Protein AF-A0A3A1P333-F1 (afdb_monomer_lite)

pLDDT: mean 79.55, std 19.67, range [35.5, 98.19]

Structure (mmCIF, N/CA/C/O backbone):
data_AF-A0A3A1P333-F1
#
_entry.id   AF-A0A3A1P333-F1
#
loop_
_atom_site.group_PDB
_atom_site.id
_atom_site.type_symbol
_atom_site.label_atom_id
_atom_site.label_alt_id
_atom_site.label_comp_id
_atom_site.label_asym_id
_atom_site.label_entity_id
_atom_site.label_seq_id
_atom_site.pdbx_PDB_ins_code
_atom_site.Cartn_x
_atom_site.Cartn_y
_atom_site.Cartn_z
_atom_site.occupancy
_atom_site.B_iso_or_equiv
_atom_site.auth_seq_id
_atom_site.auth_comp_id
_atom_site.auth_asym_id
_atom_site.auth_atom_id
_atom_site.pdbx_PDB_model_num
ATOM 1 N N . MET A 1 1 ? -58.855 -37.473 59.594 1.00 52.69 1 MET A N 1
ATOM 2 C CA . MET A 1 1 ? -58.385 -36.065 59.654 1.00 52.69 1 MET A CA 1
ATOM 3 C C . MET A 1 1 ? -58.982 -35.243 60.809 1.00 52.69 1 MET A C 1
ATOM 5 O O . MET A 1 1 ? -58.560 -34.114 61.001 1.00 52.69 1 MET A O 1
ATOM 9 N N . THR A 1 2 ? -59.883 -35.777 61.640 1.00 59.16 2 THR A N 1
ATOM 10 C CA . THR A 1 2 ? -60.528 -35.043 62.752 1.00 59.16 2 THR A CA 1
ATOM 11 C C . THR A 1 2 ? -59.709 -34.963 64.054 1.00 59.16 2 THR A C 1
ATOM 13 O O . THR A 1 2 ? -59.998 -34.115 64.891 1.00 59.16 2 THR A O 1
ATOM 16 N N . GLY A 1 3 ? -58.666 -35.788 64.223 1.00 54.22 3 GLY A N 1
ATOM 17 C CA . GLY A 1 3 ? -57.875 -35.852 65.468 1.00 54.22 3 GLY A CA 1
ATOM 18 C C . GLY A 1 3 ? -56.780 -34.785 65.640 1.00 54.22 3 GLY A C 1
ATOM 19 O O . GLY A 1 3 ? -56.417 -34.460 66.765 1.00 54.22 3 GLY A O 1
ATOM 20 N N . ILE A 1 4 ? -56.256 -34.200 64.554 1.00 64.44 4 ILE A N 1
ATOM 21 C CA . ILE A 1 4 ? -55.177 -33.189 64.640 1.00 64.44 4 ILE A CA 1
ATOM 22 C C . ILE A 1 4 ? -55.735 -31.830 65.089 1.00 64.44 4 ILE A C 1
ATOM 24 O O . ILE A 1 4 ? -55.102 -31.119 65.869 1.00 64.44 4 ILE A O 1
ATOM 28 N N . PHE A 1 5 ? -56.955 -31.494 64.661 1.00 64.19 5 PHE A N 1
ATOM 29 C CA . PHE A 1 5 ? -57.606 -30.230 65.011 1.00 64.19 5 PHE A CA 1
ATOM 30 C C . PHE A 1 5 ? -57.966 -30.163 66.505 1.00 64.19 5 PHE A C 1
ATOM 32 O O . PHE A 1 5 ? -57.750 -29.140 67.146 1.00 64.19 5 PHE A O 1
ATOM 39 N N . THR A 1 6 ? -58.431 -31.272 67.091 1.00 63.50 6 THR A N 1
ATOM 40 C CA . THR A 1 6 ? -58.764 -31.372 68.526 1.00 63.50 6 THR A CA 1
ATOM 41 C C . THR A 1 6 ? -57.532 -31.304 69.426 1.00 63.50 6 THR A C 1
ATOM 43 O O . THR A 1 6 ? -57.588 -30.741 70.516 1.00 63.50 6 THR A O 1
ATOM 46 N N . TRP A 1 7 ? -56.391 -31.824 68.972 1.00 63.06 7 TRP A N 1
ATOM 47 C CA . TRP A 1 7 ? -55.140 -31.721 69.723 1.00 63.06 7 TRP A CA 1
ATOM 48 C C . TRP A 1 7 ? -54.577 -30.290 69.726 1.00 63.06 7 TRP A C 1
ATOM 50 O O . TRP A 1 7 ? -54.087 -29.818 70.755 1.00 63.06 7 TRP A O 1
ATOM 60 N N . LEU A 1 8 ? -54.704 -29.564 68.609 1.00 63.59 8 LEU A N 1
ATOM 61 C CA . LEU A 1 8 ? -54.310 -28.155 68.530 1.00 63.59 8 LEU A CA 1
ATOM 62 C C . LEU A 1 8 ? -55.193 -27.246 69.398 1.00 63.59 8 LEU A C 1
ATOM 64 O O . LEU A 1 8 ? -54.663 -26.367 70.079 1.00 63.59 8 LEU A O 1
ATOM 68 N N . THR A 1 9 ? -56.512 -27.465 69.440 1.00 68.88 9 THR A N 1
ATOM 69 C CA . THR A 1 9 ? -57.413 -26.656 70.282 1.00 68.88 9 THR A CA 1
ATOM 70 C C . THR A 1 9 ? -57.217 -26.914 71.780 1.00 68.88 9 THR A C 1
ATOM 72 O O . THR A 1 9 ? -57.270 -25.974 72.581 1.00 68.88 9 THR A O 1
ATOM 75 N N . LEU A 1 10 ? -56.903 -28.155 72.172 1.00 68.25 10 LEU A N 1
ATOM 76 C CA . LEU A 1 10 ? -56.595 -28.496 73.565 1.00 68.25 10 LEU A CA 1
ATOM 77 C C . LEU A 1 10 ? -55.271 -27.868 74.037 1.00 68.25 10 LEU A C 1
ATOM 79 O O . LEU A 1 10 ? -55.154 -27.423 75.177 1.00 68.25 10 LEU A O 1
ATOM 83 N N . LYS A 1 11 ? -54.267 -27.768 73.157 1.00 71.44 11 LYS A N 1
ATOM 84 C CA . LYS A 1 11 ? -53.020 -27.062 73.491 1.00 71.44 11 LYS A CA 1
ATOM 85 C C . LYS A 1 11 ? -53.182 -25.544 73.499 1.00 71.44 11 LYS A C 1
ATOM 87 O O . LYS A 1 11 ? -52.619 -24.891 74.375 1.00 71.44 11 LYS A O 1
ATOM 92 N N . ALA A 1 12 ? -53.985 -24.987 72.594 1.00 70.06 12 ALA A N 1
ATOM 93 C CA . ALA A 1 12 ? -54.261 -23.551 72.559 1.00 70.06 12 ALA A CA 1
ATOM 94 C C . ALA A 1 12 ? -54.929 -23.055 73.854 1.00 70.06 12 ALA A C 1
ATOM 96 O O . ALA A 1 12 ? -54.558 -22.005 74.376 1.00 70.06 12 ALA A O 1
ATOM 97 N N . THR A 1 13 ? -55.852 -23.837 74.424 1.00 76.31 13 THR A N 1
ATOM 98 C CA . THR A 1 13 ? -56.519 -23.502 75.697 1.00 76.31 13 THR A CA 1
ATOM 99 C C . THR A 1 13 ? -55.569 -23.548 76.897 1.00 76.31 13 THR A C 1
ATOM 101 O O . THR A 1 13 ? -55.637 -22.672 77.761 1.00 76.31 13 THR A O 1
ATOM 104 N N . GLY A 1 14 ? -54.631 -24.500 76.930 1.00 79.19 14 GLY A N 1
ATOM 105 C CA . GLY A 1 14 ? -53.582 -24.549 77.955 1.00 79.19 14 GLY A CA 1
ATOM 106 C C . GLY A 1 14 ? -52.643 -23.337 77.912 1.00 79.19 14 GLY A C 1
ATOM 107 O O . GLY A 1 14 ? -52.377 -22.724 78.945 1.00 79.19 14 GLY A O 1
ATOM 108 N N . VAL A 1 15 ? -52.197 -22.942 76.715 1.00 79.38 15 VAL A N 1
ATOM 109 C CA . VAL A 1 15 ? -51.318 -21.772 76.524 1.00 79.38 15 VAL A CA 1
ATOM 110 C C . VAL A 1 15 ? -52.024 -20.473 76.920 1.00 79.38 15 VAL A C 1
ATOM 112 O O . VAL A 1 15 ? -51.425 -19.639 77.597 1.00 79.38 15 VAL A O 1
ATOM 115 N N . LEU A 1 16 ? -53.309 -20.319 76.573 1.00 81.88 16 LEU A N 1
ATOM 116 C CA . LEU A 1 16 ? -54.085 -19.127 76.931 1.00 81.88 16 LEU A CA 1
ATOM 117 C C . LEU A 1 16 ? -54.211 -18.955 78.452 1.00 81.88 16 LEU A C 1
ATOM 119 O O . LEU A 1 16 ? -54.108 -17.840 78.964 1.00 81.88 16 LEU A O 1
ATOM 123 N N . LYS A 1 17 ? -54.416 -20.062 79.179 1.00 83.62 17 LYS A N 1
ATOM 124 C CA . LYS A 1 17 ? -54.537 -20.041 80.640 1.00 83.62 17 LYS A CA 1
ATOM 125 C C . LYS A 1 17 ? -53.219 -19.652 81.308 1.00 83.62 17 LYS A C 1
ATOM 127 O O . LYS A 1 17 ? -53.212 -18.747 82.135 1.00 83.62 17 LYS A O 1
ATOM 132 N N . VAL A 1 18 ? -52.106 -20.259 80.889 1.00 85.25 18 VAL A N 1
ATOM 133 C CA . VAL A 1 18 ? -50.767 -19.912 81.398 1.00 85.25 18 VAL A CA 1
ATOM 134 C C . VAL A 1 18 ? -50.427 -18.445 81.109 1.00 85.25 18 VAL A C 1
ATOM 136 O O . VAL A 1 18 ? -49.923 -17.752 81.989 1.00 85.25 18 VAL A O 1
ATOM 139 N N . ALA A 1 19 ? -50.758 -17.937 79.917 1.00 84.81 19 ALA A N 1
ATOM 140 C CA . ALA A 1 19 ? -50.567 -16.527 79.577 1.00 84.81 19 ALA A CA 1
ATOM 141 C C . ALA A 1 19 ? -51.424 -15.592 80.451 1.00 84.81 19 ALA A C 1
ATOM 143 O O . ALA A 1 19 ? -50.942 -14.550 80.894 1.00 84.81 19 ALA A O 1
ATOM 144 N N . SER A 1 20 ? -52.674 -15.971 80.741 1.00 88.50 20 SER A N 1
ATOM 145 C CA . SER A 1 20 ? -53.560 -15.213 81.634 1.00 88.50 20 SER A CA 1
ATOM 146 C C . SER A 1 20 ? -53.022 -15.155 83.064 1.00 88.50 20 SER A C 1
ATOM 148 O O . SER A 1 20 ? -52.999 -14.081 83.671 1.00 88.50 20 SER A O 1
ATOM 150 N N . ASP A 1 21 ? -52.554 -16.286 83.592 1.00 89.69 21 ASP A N 1
ATOM 151 C CA . ASP A 1 21 ? -51.992 -16.356 84.941 1.00 89.69 21 ASP A CA 1
ATOM 152 C C . ASP A 1 21 ? -50.679 -15.557 85.039 1.00 89.69 21 ASP A C 1
ATOM 154 O O . ASP A 1 21 ? -50.477 -14.817 86.005 1.00 89.69 21 ASP A O 1
ATOM 158 N N . ALA A 1 22 ? -49.837 -15.595 84.000 1.00 85.38 22 ALA A N 1
ATOM 159 C CA . ALA A 1 22 ? -48.642 -14.757 83.900 1.00 85.38 22 ALA A CA 1
ATOM 160 C C . ALA A 1 22 ? -48.980 -13.256 83.838 1.00 85.38 22 ALA A C 1
ATOM 162 O O . ALA A 1 22 ? -48.368 -12.459 84.548 1.00 85.38 22 ALA A O 1
ATOM 163 N N . LEU A 1 23 ? -49.993 -12.859 83.057 1.00 88.44 23 LEU A N 1
ATOM 164 C CA . LEU A 1 23 ? -50.437 -11.464 82.968 1.00 88.44 23 LEU A CA 1
ATOM 165 C C . LEU A 1 23 ? -50.930 -10.945 84.326 1.00 88.44 23 LEU A C 1
ATOM 167 O O . LEU A 1 23 ? -50.579 -9.838 84.730 1.00 88.44 23 LEU A O 1
ATOM 171 N N . LYS A 1 24 ? -51.703 -11.755 85.063 1.00 89.19 24 LYS A N 1
ATOM 172 C CA . LYS A 1 24 ? -52.159 -11.410 86.419 1.00 89.19 24 LYS A CA 1
ATOM 173 C C . LYS A 1 24 ? -50.992 -11.244 87.388 1.00 89.19 24 LYS A C 1
ATOM 175 O O . LYS A 1 24 ? -51.004 -10.309 88.189 1.00 89.19 24 LYS A O 1
ATOM 180 N N . ALA A 1 25 ? -49.992 -12.122 87.318 1.00 89.81 25 ALA A N 1
ATOM 181 C CA . ALA A 1 25 ? -48.790 -12.018 88.141 1.00 89.81 25 ALA A CA 1
ATOM 182 C C . ALA A 1 25 ? -48.008 -10.728 87.839 1.00 89.81 25 ALA A C 1
ATOM 184 O O . ALA A 1 25 ? -47.637 -10.013 88.770 1.00 89.81 25 ALA A O 1
ATOM 185 N N . ILE A 1 26 ? -47.841 -10.387 86.556 1.00 84.75 26 ILE A N 1
ATOM 186 C CA . ILE A 1 26 ? -47.196 -9.141 86.115 1.00 84.75 26 ILE A CA 1
ATOM 187 C C . ILE A 1 26 ? -47.981 -7.921 86.608 1.00 84.75 26 ILE A C 1
ATOM 189 O O . ILE A 1 26 ? -47.381 -7.002 87.157 1.00 84.75 26 ILE A O 1
ATOM 193 N N . LEU A 1 27 ? -49.313 -7.923 86.491 1.00 86.12 27 LEU A N 1
ATOM 194 C CA . LEU A 1 27 ? -50.155 -6.810 86.939 1.00 86.12 27 LEU A CA 1
ATOM 195 C C . LEU A 1 27 ? -50.058 -6.600 88.456 1.00 86.12 27 LEU A C 1
ATOM 197 O O . LEU A 1 27 ? -49.910 -5.474 88.926 1.00 86.12 27 LEU A O 1
ATOM 201 N N . LYS A 1 28 ? -50.090 -7.696 89.226 1.00 91.12 28 LYS A N 1
ATOM 202 C CA . LYS A 1 28 ? -49.931 -7.660 90.685 1.00 91.12 28 LYS A CA 1
ATOM 203 C 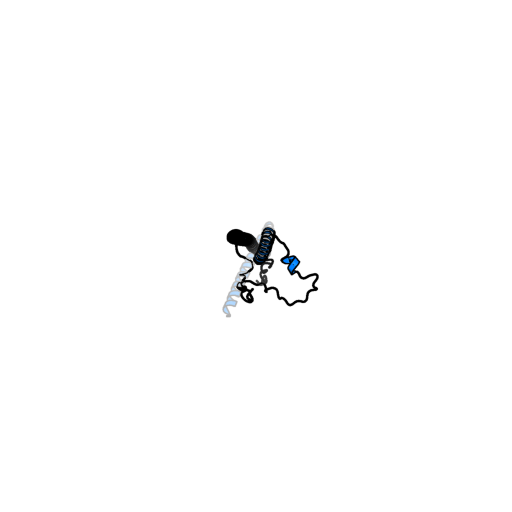C . LYS A 1 28 ? -48.556 -7.119 91.082 1.00 91.12 28 LYS A C 1
ATOM 205 O O . LYS A 1 28 ? -48.468 -6.312 92.002 1.00 91.12 28 LYS A O 1
ATOM 210 N N . TRP A 1 29 ? -47.501 -7.530 90.380 1.00 90.06 29 TRP A N 1
ATOM 211 C CA . TRP A 1 29 ? -46.144 -7.019 90.579 1.00 90.06 29 TRP A CA 1
ATOM 212 C C . TRP A 1 29 ? -46.015 -5.530 90.213 1.00 90.06 29 TRP A C 1
ATOM 214 O O . TRP A 1 29 ? -45.351 -4.775 90.921 1.00 90.06 29 TRP A O 1
ATOM 224 N N . MET A 1 30 ? -46.707 -5.083 89.163 1.00 85.94 30 MET A N 1
ATOM 225 C CA . MET A 1 30 ? -46.747 -3.677 88.747 1.00 85.94 30 MET A CA 1
ATOM 226 C C . MET A 1 30 ? -47.426 -2.770 89.780 1.00 85.94 30 MET A C 1
ATOM 228 O O . MET A 1 30 ? -46.977 -1.653 90.001 1.00 85.94 30 MET A O 1
ATOM 232 N N . VAL A 1 31 ? -48.502 -3.241 90.417 1.00 88.12 31 VAL A N 1
ATOM 233 C CA . VAL A 1 31 ? -49.212 -2.482 91.463 1.00 88.12 31 VAL A CA 1
ATOM 234 C C . VAL A 1 31 ? -48.441 -2.494 92.789 1.00 88.12 31 VAL A C 1
ATOM 236 O O . VAL A 1 31 ? -48.595 -1.579 93.592 1.00 88.12 31 VAL A O 1
ATOM 239 N N . ALA A 1 32 ? -47.590 -3.501 93.015 1.00 91.69 32 ALA A N 1
ATOM 240 C CA . ALA A 1 32 ? -46.780 -3.604 94.227 1.00 91.69 32 ALA A CA 1
ATOM 241 C C . ALA A 1 32 ? -45.700 -2.507 94.341 1.00 91.69 32 ALA A C 1
ATOM 243 O O . ALA A 1 32 ? -45.372 -2.114 95.457 1.00 91.69 32 ALA A O 1
ATOM 244 N N . ASP A 1 33 ? -45.171 -1.998 93.221 1.00 91.69 33 ASP A N 1
ATOM 245 C CA . ASP A 1 33 ? -44.259 -0.845 93.189 1.00 91.69 33 ASP A CA 1
ATOM 246 C C . ASP A 1 33 ? -44.465 -0.045 91.896 1.00 91.69 33 ASP A C 1
ATOM 248 O O . ASP A 1 33 ? -44.322 -0.566 90.789 1.00 91.69 33 ASP A O 1
ATOM 252 N N . TRP A 1 34 ? -44.760 1.250 92.025 1.00 85.88 34 TRP A N 1
ATOM 253 C CA . TRP A 1 34 ? -45.007 2.140 90.889 1.00 85.88 34 TRP A CA 1
ATOM 254 C C . TRP A 1 34 ? -43.807 2.242 89.931 1.00 85.88 34 TRP A C 1
ATOM 256 O O . TRP A 1 34 ? -43.991 2.510 88.742 1.00 85.88 34 TRP A O 1
ATOM 266 N N . ARG A 1 35 ? -42.584 1.972 90.411 1.00 90.31 35 ARG A N 1
ATOM 267 C CA . ARG A 1 35 ? -41.356 1.944 89.595 1.00 90.31 35 ARG A CA 1
ATOM 268 C C . ARG A 1 35 ? -41.317 0.784 88.596 1.00 90.31 35 ARG A C 1
ATOM 270 O O . ARG A 1 35 ? -40.595 0.861 87.603 1.00 90.31 35 ARG A O 1
ATOM 277 N N . ASN A 1 36 ? -42.116 -0.260 88.814 1.00 87.62 36 ASN A N 1
ATOM 278 C CA . ASN A 1 36 ? -42.201 -1.418 87.926 1.00 87.62 36 ASN A CA 1
ATOM 279 C C . ASN A 1 36 ? -42.970 -1.113 86.631 1.00 87.62 36 ASN A C 1
ATOM 281 O O . ASN A 1 36 ? -42.691 -1.717 85.596 1.00 87.62 36 ASN A O 1
ATOM 285 N N . GLY A 1 37 ? -43.902 -0.151 86.655 1.00 85.50 37 GLY A N 1
ATOM 286 C CA . GLY A 1 37 ? -44.679 0.261 85.479 1.00 85.50 37 GLY A CA 1
ATOM 287 C C . GLY A 1 37 ? -43.805 0.682 84.287 1.00 85.50 37 GLY A C 1
ATOM 288 O O . GLY A 1 37 ? -43.934 0.095 83.212 1.00 85.50 37 GLY A O 1
ATOM 289 N N . PRO A 1 38 ? -42.865 1.631 84.462 1.00 91.25 38 PRO A N 1
ATOM 290 C CA . PRO A 1 38 ? -41.912 2.018 83.421 1.00 91.25 38 PRO A CA 1
ATOM 291 C C . PRO A 1 38 ? -41.077 0.861 82.855 1.00 91.25 38 PRO A C 1
ATOM 293 O O . PRO A 1 38 ? -40.794 0.856 81.660 1.00 91.25 38 PRO A O 1
ATOM 296 N N . LEU A 1 39 ? -40.713 -0.138 83.670 1.00 90.00 39 LEU A N 1
ATOM 297 C CA . LEU A 1 39 ? -39.955 -1.308 83.207 1.00 90.00 39 LEU A CA 1
ATOM 298 C C . LEU A 1 39 ? -40.792 -2.210 82.293 1.00 90.00 39 LEU A C 1
ATOM 300 O O . LEU A 1 39 ? -40.293 -2.649 81.259 1.00 90.00 39 LEU A O 1
ATOM 304 N N . VAL A 1 40 ? -42.066 -2.450 82.631 1.00 86.56 40 VAL A N 1
ATOM 305 C CA . VAL A 1 40 ? -42.981 -3.230 81.776 1.00 86.56 40 VAL A CA 1
ATOM 306 C C . VAL A 1 40 ? -43.245 -2.502 80.464 1.00 86.56 40 VAL A C 1
ATOM 308 O O . VAL A 1 40 ? -43.190 -3.121 79.403 1.00 86.56 40 VAL A O 1
ATOM 311 N N . VAL A 1 41 ? -43.480 -1.187 80.518 1.00 89.12 41 VAL A N 1
ATOM 312 C CA . VAL A 1 41 ? -43.662 -0.363 79.315 1.00 89.12 41 VAL A CA 1
ATOM 313 C C . VAL A 1 41 ? -42.396 -0.380 78.460 1.00 89.12 41 VAL A C 1
ATOM 315 O O . VAL A 1 41 ? -42.484 -0.625 77.261 1.00 89.12 41 VAL A O 1
ATOM 318 N N . GLY A 1 42 ? -41.217 -0.201 79.061 1.00 93.31 42 GLY A N 1
ATOM 319 C CA . GLY A 1 42 ? -39.937 -0.263 78.356 1.00 93.31 42 GLY A CA 1
ATOM 320 C C . GLY A 1 42 ? -39.690 -1.621 77.696 1.00 93.31 42 GLY A C 1
ATOM 321 O O . GLY A 1 42 ? -39.315 -1.672 76.527 1.00 93.31 42 GLY A O 1
ATOM 322 N N . TRP A 1 43 ? -39.967 -2.722 78.403 1.00 93.88 43 TRP A N 1
ATOM 323 C CA . TRP A 1 43 ? -39.853 -4.073 77.849 1.00 93.88 43 TRP A CA 1
ATOM 324 C C . TRP A 1 43 ? -40.840 -4.310 76.705 1.00 93.88 43 TRP A C 1
ATOM 326 O O . TRP A 1 43 ? -40.455 -4.844 75.669 1.00 93.88 43 TRP A O 1
ATOM 336 N N . PHE A 1 44 ? -42.095 -3.879 76.854 1.00 90.56 44 PHE A N 1
ATOM 337 C CA . PHE A 1 44 ? -43.104 -4.013 75.807 1.00 90.56 44 PHE A CA 1
ATOM 338 C C . PHE A 1 44 ? -42.748 -3.185 74.567 1.00 90.56 44 PHE A C 1
ATOM 340 O O . PHE A 1 44 ? -42.838 -3.695 73.456 1.00 90.56 44 PHE A O 1
ATOM 347 N N . VAL A 1 45 ? -42.269 -1.947 74.738 1.00 92.44 45 VAL A N 1
ATOM 348 C CA . VAL A 1 45 ? -41.776 -1.109 73.632 1.00 92.44 45 VAL A CA 1
ATOM 349 C C . VAL A 1 45 ? -40.581 -1.769 72.941 1.00 92.44 45 VAL A C 1
ATOM 351 O O . VAL A 1 45 ? -40.568 -1.849 71.715 1.00 92.44 45 VAL A O 1
ATOM 354 N N . ALA A 1 46 ? -39.617 -2.302 73.698 1.00 92.19 46 ALA A N 1
ATOM 355 C CA . ALA A 1 46 ? -38.474 -3.028 73.141 1.00 92.19 46 ALA A CA 1
ATOM 356 C C . ALA A 1 46 ? -38.908 -4.292 72.378 1.00 92.19 46 ALA A C 1
ATOM 358 O O . ALA A 1 46 ? -38.412 -4.556 71.283 1.00 92.19 46 ALA A O 1
ATOM 359 N N . LEU A 1 47 ? -39.875 -5.044 72.912 1.00 90.44 47 LEU A N 1
ATOM 360 C CA . LEU A 1 47 ? -40.438 -6.222 72.258 1.00 90.44 47 LEU A CA 1
ATOM 361 C C . LEU A 1 47 ? -41.203 -5.849 70.982 1.00 90.44 47 LEU A C 1
ATOM 363 O O . LEU A 1 47 ? -41.021 -6.498 69.957 1.00 90.44 47 LEU A O 1
ATOM 367 N N . CYS A 1 48 ? -42.026 -4.798 71.014 1.00 89.19 48 CYS A N 1
ATOM 368 C CA . CYS A 1 48 ? -42.706 -4.273 69.832 1.00 89.19 48 CYS A CA 1
ATOM 369 C C . CYS A 1 48 ? -41.702 -3.810 68.773 1.00 89.19 48 CYS A C 1
ATOM 371 O O . CYS A 1 48 ? -41.898 -4.098 67.595 1.00 89.19 48 CYS A O 1
ATOM 373 N N . HIS A 1 49 ? -40.609 -3.156 69.170 1.00 91.56 49 HIS A N 1
ATOM 374 C CA . HIS A 1 49 ? -39.549 -2.768 68.244 1.00 91.56 49 HIS A CA 1
ATOM 375 C C . HIS A 1 49 ? -38.903 -3.997 67.593 1.00 91.56 49 HIS A C 1
ATOM 377 O O . HIS A 1 49 ? -38.796 -4.067 66.371 1.00 91.56 49 HIS A O 1
ATOM 383 N N . TRP A 1 50 ? -38.565 -5.011 68.392 1.00 91.56 50 TRP A N 1
ATOM 384 C CA . TRP A 1 50 ? -37.958 -6.252 67.911 1.00 91.56 50 TRP A CA 1
ATOM 385 C C . TRP A 1 50 ? -38.889 -7.086 67.016 1.00 91.56 50 TRP A C 1
ATOM 387 O O . TRP A 1 50 ? -38.440 -7.680 66.037 1.00 91.56 50 TRP A O 1
ATOM 397 N N . LEU A 1 51 ? -40.189 -7.133 67.325 1.00 89.38 51 LEU A N 1
ATOM 398 C CA . LEU A 1 51 ? -41.168 -7.926 66.575 1.00 89.38 51 LEU A CA 1
ATOM 399 C C . LEU A 1 51 ? -41.728 -7.213 65.343 1.00 89.38 51 LEU A C 1
ATOM 401 O O . LEU A 1 51 ? -42.113 -7.891 64.395 1.00 89.38 51 LEU A O 1
ATOM 405 N N . LEU A 1 52 ? -41.820 -5.881 65.349 1.00 88.94 52 LEU A N 1
ATOM 406 C CA . LEU A 1 52 ? -42.493 -5.127 64.284 1.00 88.94 52 LEU A CA 1
ATOM 407 C C . LEU A 1 52 ? -41.527 -4.263 63.474 1.00 88.94 52 LEU A C 1
ATOM 409 O O . LEU A 1 52 ? -41.597 -4.261 62.246 1.00 88.94 52 LEU A O 1
ATOM 413 N N . VAL A 1 53 ? -40.612 -3.551 64.133 1.00 88.38 53 VAL A N 1
ATOM 414 C CA . VAL A 1 53 ? -39.749 -2.558 63.474 1.00 88.38 53 VAL A CA 1
ATOM 415 C C . VAL A 1 53 ? -38.503 -3.214 62.880 1.00 88.38 53 VAL A C 1
ATOM 417 O O . VAL A 1 53 ? -38.193 -2.997 61.707 1.00 88.38 53 VAL A O 1
ATOM 420 N N . ASP A 1 54 ? -37.817 -4.069 63.641 1.00 88.88 54 ASP A N 1
ATOM 421 C CA . ASP A 1 54 ? -36.605 -4.754 63.178 1.00 88.88 54 ASP A CA 1
ATOM 422 C C . ASP A 1 54 ? -36.842 -5.610 61.919 1.00 88.88 54 ASP A C 1
ATOM 424 O O . ASP A 1 54 ? -36.012 -5.551 61.007 1.00 88.88 54 ASP A O 1
ATOM 428 N N . PRO A 1 55 ? -37.938 -6.388 61.786 1.00 90.44 55 PRO A N 1
ATOM 429 C CA . PRO A 1 55 ? -38.188 -7.166 60.576 1.00 90.44 55 PRO A CA 1
ATOM 430 C C . PRO A 1 55 ? -38.483 -6.278 59.367 1.00 90.44 55 PRO A C 1
ATOM 432 O O . PRO A 1 55 ? -37.995 -6.572 58.275 1.00 90.44 55 PRO A O 1
ATOM 435 N N . ALA A 1 56 ? -39.225 -5.179 59.559 1.00 88.50 56 ALA A N 1
ATOM 436 C CA . ALA A 1 56 ? -39.515 -4.219 58.498 1.00 88.50 56 ALA A CA 1
ATOM 437 C C . ALA A 1 56 ? -38.219 -3.576 57.979 1.00 88.50 56 ALA A C 1
ATOM 439 O O . ALA A 1 56 ? -37.924 -3.679 56.787 1.00 88.50 56 ALA A O 1
ATOM 440 N N . MET A 1 57 ? -37.374 -3.062 58.883 1.00 90.06 57 MET A N 1
ATOM 441 C CA . MET A 1 57 ? -36.067 -2.500 58.527 1.00 90.06 57 MET A CA 1
ATOM 442 C C . MET A 1 57 ? -35.140 -3.534 57.877 1.00 90.06 57 MET A C 1
ATOM 444 O O . MET A 1 57 ? -34.473 -3.234 56.890 1.00 90.06 57 MET A O 1
ATOM 448 N N . ARG A 1 58 ? -35.106 -4.778 58.375 1.00 92.62 58 ARG A N 1
ATOM 449 C CA . ARG A 1 58 ? -34.324 -5.860 57.747 1.00 92.62 58 ARG A CA 1
ATOM 450 C C . ARG A 1 58 ? -34.804 -6.157 56.332 1.00 92.62 58 ARG A C 1
ATOM 452 O O . ARG A 1 58 ? -33.973 -6.415 55.462 1.00 92.62 58 ARG A O 1
ATOM 459 N N . SER A 1 59 ? -36.117 -6.121 56.099 1.00 92.31 59 SER A N 1
ATOM 460 C CA . SER A 1 59 ? -36.686 -6.337 54.771 1.00 92.31 59 SER A CA 1
ATOM 461 C C . SER A 1 59 ? -36.260 -5.234 53.802 1.00 92.31 59 SER A C 1
ATOM 463 O O . SER A 1 59 ? -35.793 -5.547 52.707 1.00 92.31 59 SER A O 1
ATOM 465 N N . ASP A 1 60 ? -36.294 -3.970 54.218 1.00 94.12 60 ASP A N 1
ATOM 466 C CA . ASP A 1 60 ? -35.914 -2.846 53.361 1.00 94.12 60 ASP A CA 1
ATOM 467 C C . ASP A 1 60 ? -34.403 -2.810 53.107 1.00 94.12 60 ASP A C 1
ATOM 469 O O . ASP A 1 60 ? -33.985 -2.753 51.951 1.00 94.12 60 ASP A O 1
ATOM 473 N N . LEU A 1 61 ? -33.576 -3.039 54.133 1.00 94.38 61 LEU A N 1
ATOM 474 C CA . LEU A 1 61 ? -32.126 -3.201 53.966 1.00 94.38 61 LEU A CA 1
ATOM 475 C C . LEU A 1 61 ? -31.771 -4.371 53.035 1.00 94.38 61 LEU A C 1
ATOM 477 O O . LEU A 1 61 ? -30.779 -4.315 52.307 1.00 94.38 61 LEU A O 1
ATOM 481 N N . SER A 1 62 ? -32.554 -5.455 53.046 1.00 95.25 62 SER A N 1
ATOM 482 C CA . SER A 1 62 ? -32.334 -6.580 52.132 1.00 95.25 62 SER A CA 1
ATOM 483 C C . SER A 1 62 ? -32.654 -6.216 50.679 1.00 95.25 62 SER A C 1
ATOM 485 O O . SER A 1 62 ? -31.891 -6.594 49.786 1.00 95.25 62 SER A O 1
ATOM 487 N N . LYS A 1 63 ? -33.717 -5.430 50.443 1.00 94.69 63 LYS A N 1
ATOM 488 C CA . LYS A 1 63 ? -34.079 -4.916 49.113 1.00 94.69 63 LYS A CA 1
ATOM 489 C C . LYS A 1 63 ? -33.021 -3.944 48.599 1.00 94.69 63 LYS A C 1
ATOM 491 O O . LYS A 1 63 ? -32.580 -4.087 47.463 1.00 94.69 63 LYS A O 1
ATOM 496 N N . GLU A 1 64 ? -32.560 -3.017 49.435 1.00 94.75 64 GLU A N 1
ATOM 497 C CA . GLU A 1 64 ? -31.497 -2.071 49.078 1.00 94.75 64 GLU A CA 1
ATOM 498 C C . GLU A 1 64 ? -30.184 -2.787 48.754 1.00 94.75 64 GLU A C 1
ATOM 500 O O . GLU A 1 64 ? -29.561 -2.508 47.731 1.00 94.75 64 GLU A O 1
ATOM 505 N N . ARG A 1 65 ? -29.785 -3.783 49.558 1.00 96.25 65 ARG A N 1
ATOM 506 C CA . ARG A 1 65 ? -28.606 -4.611 49.252 1.00 96.25 65 ARG A CA 1
ATOM 507 C C . ARG A 1 65 ? -28.768 -5.392 47.952 1.00 96.25 65 ARG A C 1
ATOM 509 O O . ARG A 1 65 ? -27.793 -5.536 47.218 1.00 96.25 65 ARG A O 1
ATOM 516 N N . ALA A 1 66 ? -29.959 -5.915 47.664 1.00 95.31 66 ALA A N 1
ATOM 517 C CA . ALA A 1 66 ? -30.226 -6.597 46.401 1.00 95.31 66 ALA A CA 1
ATOM 518 C C . ALA A 1 66 ? -30.130 -5.627 45.211 1.00 95.31 66 ALA A C 1
ATOM 520 O O . ALA A 1 66 ? -29.496 -5.959 44.208 1.00 95.31 66 ALA A O 1
ATOM 521 N N . ALA A 1 67 ? -30.671 -4.413 45.347 1.00 95.81 67 ALA A N 1
ATOM 522 C CA . ALA A 1 67 ? -30.550 -3.359 44.345 1.00 95.81 67 ALA A CA 1
ATOM 523 C C . ALA A 1 67 ? -29.083 -2.953 44.119 1.00 95.81 67 ALA A C 1
ATOM 525 O O . ALA A 1 67 ? -28.642 -2.894 42.972 1.00 95.81 67 ALA A O 1
ATOM 526 N N . HIS A 1 68 ? -28.306 -2.771 45.194 1.00 95.62 68 HIS A N 1
ATOM 527 C CA . HIS A 1 68 ? -26.880 -2.439 45.126 1.00 95.62 68 HIS A CA 1
ATOM 528 C C . HIS A 1 68 ? -26.051 -3.541 44.454 1.00 95.62 68 HIS A C 1
ATOM 530 O O . HIS A 1 68 ? -25.228 -3.273 43.585 1.00 95.62 68 HIS A O 1
ATOM 536 N N . LYS A 1 69 ? -26.302 -4.813 44.784 1.00 95.81 69 LYS A N 1
ATOM 537 C CA . LYS A 1 69 ? -25.655 -5.938 44.087 1.00 95.81 69 LYS A CA 1
ATOM 538 C C . LYS A 1 69 ? -26.000 -5.955 42.596 1.00 95.81 69 LYS A C 1
ATOM 540 O O . LYS A 1 69 ? -25.149 -6.271 41.767 1.00 95.81 69 LYS A O 1
ATOM 545 N N . GLY A 1 70 ? -27.238 -5.600 42.248 1.00 95.75 70 GLY A N 1
ATOM 546 C CA . GLY A 1 70 ? -27.676 -5.473 40.861 1.00 95.75 70 GLY A CA 1
ATOM 547 C C . GLY A 1 70 ? -26.948 -4.359 40.103 1.00 95.75 70 GLY A C 1
ATOM 548 O O . GLY A 1 70 ? -26.544 -4.566 38.958 1.00 95.75 70 GLY A O 1
ATOM 549 N N . THR A 1 71 ? -26.739 -3.193 40.722 1.00 96.12 71 THR A N 1
ATOM 550 C CA . THR A 1 71 ? -25.993 -2.087 40.100 1.00 96.12 71 THR A CA 1
ATOM 551 C C . THR A 1 71 ? -24.506 -2.405 39.971 1.00 96.12 71 THR A C 1
ATOM 553 O O . THR A 1 71 ? -23.932 -2.150 38.914 1.00 96.12 71 THR A O 1
ATOM 556 N N . GLU A 1 72 ? -23.889 -3.035 40.973 1.00 96.69 72 GLU A N 1
ATOM 557 C CA . GLU A 1 72 ? -22.499 -3.505 40.900 1.00 96.69 72 GLU A CA 1
ATOM 558 C C . GLU A 1 72 ? -22.288 -4.512 39.765 1.00 96.69 72 GLU A C 1
ATOM 560 O O . GLU A 1 72 ? -21.321 -4.395 39.008 1.00 96.69 72 GLU A O 1
ATOM 565 N N . ALA A 1 73 ? -23.206 -5.471 39.601 1.00 96.50 73 ALA A N 1
ATOM 566 C CA . ALA A 1 73 ? -23.153 -6.434 38.505 1.00 96.50 73 ALA A CA 1
ATOM 567 C C . ALA A 1 73 ? -23.247 -5.740 37.136 1.00 96.50 73 ALA A C 1
ATOM 569 O O . ALA A 1 73 ? -22.443 -6.028 36.251 1.00 96.50 73 ALA A O 1
ATOM 570 N N . LYS A 1 74 ? -24.162 -4.771 36.981 1.00 95.69 74 LYS A N 1
ATOM 571 C CA . LYS A 1 74 ? -24.295 -3.973 35.749 1.00 95.69 74 LYS A CA 1
ATOM 572 C C . LYS A 1 74 ? -23.054 -3.131 35.455 1.00 95.69 74 LYS A C 1
ATOM 574 O O . LYS A 1 74 ? -22.620 -3.074 34.311 1.00 95.69 74 LYS A O 1
ATOM 579 N N . LEU A 1 75 ? -22.457 -2.500 36.468 1.00 97.19 75 LEU A N 1
ATOM 580 C CA . LEU A 1 75 ? -21.224 -1.722 36.306 1.00 97.19 75 LEU A CA 1
ATOM 581 C C . LEU A 1 75 ? -20.037 -2.609 35.924 1.00 97.19 75 LEU A C 1
ATOM 583 O O . LEU A 1 75 ? -19.210 -2.213 35.102 1.00 97.19 75 LEU A O 1
ATOM 587 N N . LYS A 1 76 ? -19.949 -3.808 36.510 1.00 97.62 76 LYS A N 1
ATOM 588 C CA . LYS A 1 76 ? -18.933 -4.797 36.146 1.00 97.62 76 LYS A CA 1
ATOM 589 C C . LYS A 1 76 ? -19.100 -5.239 34.693 1.00 97.62 76 LYS A C 1
ATOM 591 O O . LYS A 1 76 ? -18.113 -5.265 33.967 1.00 97.62 76 LYS A O 1
ATOM 596 N N . GLU A 1 77 ? -20.329 -5.520 34.271 1.00 97.44 77 GLU A N 1
ATOM 597 C CA . GLU A 1 77 ? -20.629 -5.909 32.894 1.00 97.44 77 GLU A CA 1
ATOM 598 C C . GLU A 1 77 ? -20.307 -4.790 31.895 1.00 97.44 77 GLU A C 1
ATOM 600 O O . GLU A 1 77 ? -19.548 -5.005 30.955 1.00 97.44 77 GLU A O 1
ATOM 605 N N . ALA A 1 78 ? -20.754 -3.559 32.160 1.00 96.69 78 ALA A N 1
ATOM 606 C CA . ALA A 1 78 ? -20.428 -2.401 31.326 1.00 96.69 78 ALA A CA 1
ATOM 607 C C . ALA A 1 78 ? -18.909 -2.168 31.219 1.00 96.69 78 ALA A C 1
ATOM 609 O O . ALA A 1 78 ? -18.389 -1.842 30.153 1.00 96.69 78 ALA A O 1
ATOM 610 N N . ARG A 1 79 ? -18.159 -2.376 32.311 1.00 98.19 79 ARG A N 1
ATOM 611 C CA . ARG A 1 79 ? -16.692 -2.286 32.289 1.00 98.19 79 ARG A CA 1
ATOM 612 C C . ARG A 1 79 ? -16.069 -3.367 31.405 1.00 98.19 79 ARG A C 1
ATOM 614 O O . ARG A 1 79 ? -15.125 -3.061 30.678 1.00 98.19 79 ARG A O 1
ATOM 621 N N . ASN A 1 80 ? -16.575 -4.598 31.466 1.00 97.19 80 ASN A N 1
ATOM 622 C CA . ASN A 1 80 ? -16.101 -5.690 30.617 1.00 97.19 80 ASN A CA 1
ATOM 623 C C . ASN A 1 80 ? -16.366 -5.392 29.135 1.00 97.19 80 ASN A C 1
ATOM 625 O 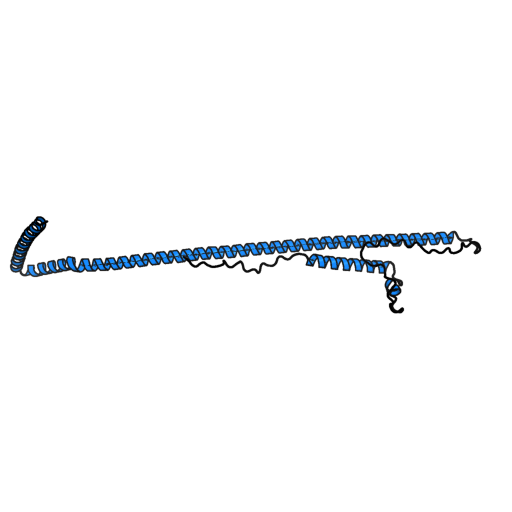O . ASN A 1 80 ? -15.468 -5.582 28.317 1.00 97.19 80 ASN A O 1
ATOM 629 N N . GLN A 1 81 ? -17.543 -4.853 28.802 1.00 95.88 81 GLN A N 1
ATOM 630 C CA . GLN A 1 81 ? -17.896 -4.458 27.434 1.00 95.88 81 GLN A CA 1
ATOM 631 C C . GLN A 1 81 ? -16.956 -3.372 26.896 1.00 95.88 81 GLN A C 1
ATOM 633 O O . GLN A 1 81 ? -16.333 -3.565 25.855 1.00 95.88 81 GLN A O 1
ATOM 638 N N . VAL A 1 82 ? -16.721 -2.294 27.655 1.00 97.50 82 VAL A N 1
ATOM 639 C CA . VAL A 1 82 ? -15.772 -1.235 27.254 1.00 97.50 82 VAL A CA 1
ATOM 640 C C . VAL A 1 82 ? -14.348 -1.779 27.075 1.00 97.50 82 VAL A C 1
ATOM 642 O O . VAL A 1 82 ? -13.617 -1.348 26.182 1.00 97.50 82 VAL A O 1
ATOM 645 N N . GLN A 1 83 ? -13.912 -2.724 27.914 1.00 97.75 83 GLN A N 1
ATOM 646 C CA . GLN A 1 83 ? -12.604 -3.366 27.744 1.00 97.75 83 GLN A CA 1
ATOM 647 C C . GLN A 1 83 ? -12.544 -4.229 26.478 1.00 97.75 83 GLN A C 1
ATOM 649 O O . GLN A 1 83 ? -11.541 -4.177 25.763 1.00 97.75 83 GLN A O 1
ATOM 654 N N . ALA A 1 84 ? -13.605 -4.981 26.180 1.00 95.75 84 ALA A N 1
ATOM 65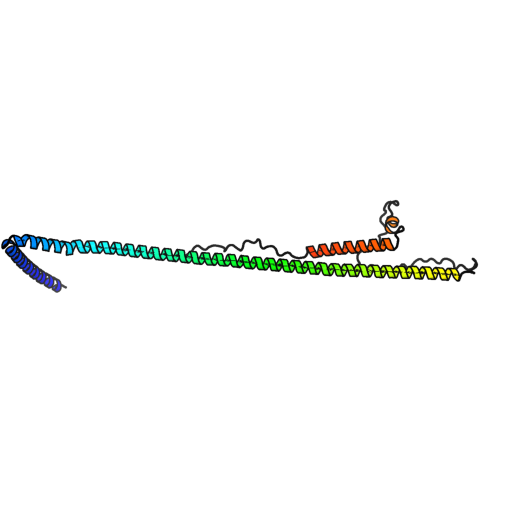5 C CA . ALA A 1 84 ? -13.708 -5.785 24.967 1.00 95.75 84 ALA A CA 1
ATOM 656 C C . ALA A 1 84 ? -13.683 -4.908 23.704 1.00 95.75 84 ALA A C 1
ATOM 658 O O . ALA A 1 84 ? -12.917 -5.189 22.781 1.00 95.75 84 ALA A O 1
ATOM 659 N N . GLU A 1 85 ? -14.425 -3.799 23.696 1.00 93.94 85 GLU A N 1
ATOM 660 C CA . GLU A 1 85 ? -14.422 -2.816 22.606 1.00 93.94 85 GLU A CA 1
ATOM 661 C C . GLU A 1 85 ? -13.038 -2.198 22.394 1.00 93.94 85 GLU A C 1
ATOM 663 O O . GLU A 1 85 ? -12.537 -2.153 21.269 1.00 93.94 85 GLU A O 1
ATOM 668 N N . ARG A 1 86 ? -12.361 -1.778 23.472 1.00 97.25 86 ARG A N 1
ATOM 669 C CA . ARG A 1 86 ? -10.991 -1.240 23.392 1.00 97.25 86 ARG A CA 1
ATOM 670 C C . ARG A 1 86 ? -10.013 -2.262 22.824 1.00 97.25 86 ARG A C 1
ATOM 672 O O . ARG A 1 86 ? -9.173 -1.909 21.997 1.00 97.25 86 ARG A O 1
ATOM 679 N N . ALA A 1 87 ? -10.126 -3.524 23.236 1.00 96.69 87 ALA A N 1
ATOM 680 C CA . ALA A 1 87 ? -9.297 -4.601 22.710 1.00 96.69 87 ALA A CA 1
ATOM 681 C C . ALA A 1 87 ? -9.577 -4.863 21.220 1.00 96.69 87 ALA A C 1
ATOM 683 O O . ALA A 1 87 ? -8.639 -5.072 20.448 1.00 96.69 87 ALA A O 1
ATOM 684 N N . ALA A 1 88 ? -10.842 -4.818 20.793 1.00 93.38 88 ALA A N 1
ATOM 685 C CA . ALA A 1 88 ? -11.215 -4.930 19.386 1.00 93.38 88 ALA A CA 1
ATOM 686 C C . ALA A 1 88 ? -10.661 -3.756 18.562 1.00 93.38 88 ALA A C 1
ATOM 688 O O . ALA A 1 88 ? -10.045 -3.973 17.519 1.00 93.38 88 ALA A O 1
ATOM 689 N N . HIS A 1 89 ? -10.784 -2.526 19.065 1.00 95.00 89 HIS A N 1
ATOM 690 C CA . HIS A 1 89 ? -10.260 -1.335 18.401 1.00 95.00 89 HIS A CA 1
ATOM 691 C C . HIS A 1 89 ? -8.731 -1.371 18.266 1.00 95.00 89 HIS A C 1
ATOM 693 O O . HIS A 1 89 ? -8.200 -1.107 17.189 1.00 95.00 89 HIS A O 1
ATOM 699 N N . ALA A 1 90 ? -8.018 -1.792 19.316 1.00 95.44 90 ALA A N 1
ATOM 700 C CA . ALA A 1 90 ? -6.567 -1.969 19.272 1.00 95.44 90 ALA A CA 1
ATOM 701 C C . ALA A 1 90 ? -6.139 -2.999 18.210 1.00 95.44 90 ALA A C 1
ATOM 703 O O . ALA A 1 90 ? -5.183 -2.761 17.471 1.00 95.44 90 ALA A O 1
ATOM 704 N N . LYS A 1 91 ? -6.872 -4.116 18.074 1.00 94.56 91 LYS A N 1
ATOM 705 C CA . LYS A 1 91 ? -6.629 -5.105 17.007 1.00 94.56 91 LYS A CA 1
ATOM 706 C C . LYS A 1 91 ? -6.839 -4.502 15.621 1.00 94.56 91 LYS A C 1
ATOM 708 O O . LYS A 1 91 ? -6.032 -4.747 14.727 1.00 94.56 91 LYS A O 1
ATOM 713 N N . THR A 1 92 ? -7.895 -3.714 15.440 1.00 93.62 92 THR A N 1
ATOM 714 C CA . THR A 1 92 ? -8.184 -3.035 14.173 1.00 93.62 92 THR A CA 1
ATOM 715 C C . THR A 1 92 ? -7.079 -2.046 13.809 1.00 93.62 92 THR A C 1
ATOM 717 O O . THR A 1 92 ? -6.550 -2.127 12.704 1.00 93.62 92 THR A O 1
ATOM 720 N N . ILE A 1 93 ? -6.649 -1.190 14.744 1.00 96.25 93 ILE A N 1
ATOM 721 C CA . ILE A 1 93 ? -5.509 -0.279 14.538 1.00 96.25 93 ILE A CA 1
ATOM 722 C C . ILE A 1 93 ? -4.254 -1.066 14.146 1.00 96.25 93 ILE A C 1
ATOM 724 O O . ILE A 1 93 ? -3.591 -0.708 13.174 1.00 96.25 93 ILE A O 1
ATOM 728 N N . GLY A 1 94 ? -3.953 -2.162 14.851 1.00 95.19 94 GLY A N 1
ATOM 729 C CA . GLY A 1 94 ? -2.803 -3.010 14.537 1.00 95.19 94 GLY A CA 1
ATOM 730 C C . GLY A 1 94 ? -2.848 -3.578 13.114 1.00 95.19 94 GLY A C 1
ATOM 731 O O . GLY A 1 94 ? -1.837 -3.552 12.416 1.00 95.19 94 GLY A O 1
ATOM 732 N N . ARG A 1 95 ? -4.025 -4.025 12.650 1.00 92.19 95 ARG A N 1
ATOM 733 C CA . ARG A 1 95 ? -4.231 -4.494 11.265 1.00 92.19 95 ARG A CA 1
ATOM 734 C C . ARG A 1 95 ? -4.052 -3.379 10.235 1.00 92.19 95 ARG A C 1
ATOM 736 O O . ARG A 1 95 ? -3.473 -3.619 9.182 1.00 92.19 95 ARG A O 1
ATOM 743 N N . PHE A 1 96 ? -4.523 -2.166 10.524 1.00 92.50 96 PHE A N 1
ATOM 744 C CA . PHE A 1 96 ? -4.310 -1.022 9.635 1.00 92.50 96 PHE A CA 1
ATOM 745 C C . PHE A 1 96 ? -2.829 -0.657 9.533 1.00 92.50 96 PHE A C 1
ATOM 747 O O . PHE A 1 96 ? -2.313 -0.483 8.432 1.00 92.50 96 PHE A O 1
ATOM 754 N N . GLN A 1 97 ? -2.123 -0.591 10.662 1.00 96.50 97 GLN A N 1
ATOM 755 C CA . GLN A 1 97 ? -0.693 -0.281 10.676 1.00 96.50 97 GLN A CA 1
ATOM 756 C C . GLN A 1 97 ? 0.125 -1.336 9.924 1.00 96.50 97 GLN A C 1
ATOM 758 O O . GLN A 1 97 ? 0.983 -0.978 9.118 1.00 96.50 97 GLN A O 1
ATOM 763 N N . SER A 1 98 ? -0.160 -2.626 10.129 1.00 93.25 98 SER A N 1
ATOM 764 C CA . SER A 1 98 ? 0.533 -3.693 9.401 1.00 93.25 98 SER A CA 1
ATOM 765 C C . SER A 1 98 ? 0.251 -3.646 7.897 1.00 93.25 98 SER A C 1
ATOM 767 O O . SER A 1 98 ? 1.177 -3.820 7.107 1.00 93.25 98 SER A O 1
ATOM 769 N N . ALA A 1 99 ? -0.987 -3.345 7.492 1.00 87.81 99 ALA A N 1
ATOM 770 C CA . ALA A 1 99 ? -1.347 -3.177 6.086 1.00 87.81 99 ALA A CA 1
ATOM 771 C C . ALA A 1 99 ? -0.608 -1.994 5.434 1.00 87.81 99 ALA A C 1
ATOM 773 O O . ALA A 1 99 ? -0.087 -2.137 4.330 1.00 87.81 99 ALA A O 1
ATOM 774 N N . VAL A 1 100 ? -0.490 -0.854 6.126 1.00 90.81 100 VAL A N 1
ATOM 775 C CA . VAL A 1 100 ? 0.266 0.317 5.637 1.00 90.81 100 VAL A CA 1
ATOM 776 C C . VAL A 1 100 ? 1.756 0.003 5.479 1.00 90.81 100 VAL A C 1
ATOM 778 O O . VAL A 1 100 ? 2.363 0.380 4.473 1.00 90.81 100 VAL A O 1
ATOM 781 N N . LEU A 1 101 ? 2.353 -0.714 6.437 1.00 93.56 101 LEU A N 1
ATOM 782 C CA . LEU A 1 101 ? 3.755 -1.135 6.345 1.00 93.56 101 LEU A CA 1
ATOM 783 C C . LEU A 1 101 ? 3.977 -2.095 5.169 1.00 93.56 101 LEU A C 1
ATOM 785 O O . LEU A 1 101 ? 4.920 -1.911 4.399 1.00 93.56 101 LEU A O 1
ATOM 789 N N . ALA A 1 102 ? 3.087 -3.075 4.988 1.00 89.62 102 ALA A N 1
ATOM 790 C CA . ALA A 1 102 ? 3.152 -4.012 3.870 1.00 89.62 102 ALA A CA 1
ATOM 791 C C . ALA A 1 102 ? 2.990 -3.305 2.513 1.00 89.62 102 ALA A C 1
ATOM 793 O O . ALA A 1 102 ? 3.755 -3.572 1.587 1.00 89.62 102 ALA A O 1
ATOM 794 N N . ALA A 1 103 ? 2.049 -2.363 2.406 1.00 86.62 103 ALA A N 1
ATOM 795 C CA . ALA A 1 103 ? 1.836 -1.577 1.193 1.00 86.62 103 ALA A CA 1
ATOM 796 C C . ALA A 1 103 ? 3.053 -0.703 0.852 1.00 86.62 103 ALA A C 1
ATOM 798 O O . ALA A 1 103 ? 3.483 -0.670 -0.300 1.00 86.62 103 ALA A O 1
ATOM 799 N N . THR A 1 104 ? 3.659 -0.054 1.851 1.00 89.94 104 THR A N 1
ATOM 800 C CA . THR A 1 104 ? 4.889 0.736 1.667 1.00 89.94 104 THR A CA 1
ATOM 801 C C . THR A 1 104 ? 6.049 -0.140 1.186 1.00 89.94 104 THR A C 1
ATOM 803 O O . THR A 1 104 ? 6.749 0.221 0.240 1.00 89.94 104 THR A O 1
ATOM 806 N N . ALA A 1 105 ? 6.230 -1.323 1.785 1.00 92.00 105 ALA A N 1
ATOM 807 C CA . ALA A 1 105 ? 7.260 -2.271 1.365 1.00 92.00 105 ALA A CA 1
ATOM 808 C C . ALA A 1 105 ? 7.046 -2.749 -0.083 1.00 92.00 105 ALA A C 1
ATOM 810 O O . ALA A 1 105 ? 7.993 -2.775 -0.871 1.00 92.00 105 ALA A O 1
ATOM 811 N N . ALA A 1 106 ? 5.802 -3.063 -0.459 1.00 89.12 106 ALA A N 1
ATOM 812 C CA . ALA A 1 106 ? 5.451 -3.446 -1.824 1.00 89.12 106 ALA A CA 1
ATOM 813 C C . ALA A 1 106 ? 5.689 -2.304 -2.828 1.00 89.12 106 ALA A C 1
ATOM 815 O O . ALA A 1 106 ? 6.217 -2.541 -3.915 1.00 89.12 106 ALA A O 1
ATOM 816 N N . ALA A 1 107 ? 5.370 -1.060 -2.457 1.00 88.19 107 ALA A N 1
ATOM 817 C CA . ALA A 1 107 ? 5.629 0.110 -3.290 1.00 88.19 107 ALA A CA 1
ATOM 818 C C . ALA A 1 107 ? 7.133 0.312 -3.534 1.00 88.19 107 ALA A C 1
ATOM 820 O O . ALA A 1 107 ? 7.546 0.494 -4.678 1.00 88.19 107 ALA A O 1
ATOM 821 N N . HIS A 1 108 ? 7.964 0.207 -2.491 1.00 91.19 108 HIS A N 1
ATOM 822 C CA . HIS A 1 108 ? 9.423 0.293 -2.627 1.00 91.19 108 HIS A CA 1
ATOM 823 C C . HIS A 1 108 ? 9.986 -0.822 -3.516 1.00 91.19 108 HIS A C 1
ATOM 825 O O . HIS A 1 108 ? 10.821 -0.552 -4.378 1.00 91.19 108 HIS A O 1
ATOM 831 N N . ALA A 1 109 ? 9.507 -2.057 -3.348 1.00 92.56 109 ALA A N 1
ATOM 832 C CA . ALA A 1 109 ? 9.915 -3.180 -4.188 1.00 92.56 109 ALA A CA 1
ATOM 833 C C . ALA A 1 109 ? 9.532 -2.963 -5.661 1.00 92.56 109 ALA A C 1
ATOM 835 O O . ALA A 1 109 ? 10.338 -3.226 -6.552 1.00 92.56 109 ALA A O 1
ATOM 836 N N . ASN A 1 110 ? 8.337 -2.427 -5.928 1.00 91.25 110 ASN A N 1
ATOM 837 C CA . ASN A 1 110 ? 7.909 -2.111 -7.288 1.00 91.25 110 ASN A CA 1
ATOM 838 C C . ASN A 1 110 ? 8.760 -0.999 -7.916 1.00 91.25 110 ASN A C 1
ATOM 840 O O . ASN A 1 110 ? 9.182 -1.141 -9.058 1.00 91.25 110 ASN A O 1
ATOM 844 N N . VAL A 1 111 ? 9.064 0.072 -7.173 1.00 93.12 111 VAL A N 1
ATOM 845 C CA . VAL A 1 111 ? 9.960 1.140 -7.649 1.00 93.12 111 VAL A CA 1
ATOM 846 C C . VAL A 1 111 ? 11.349 0.585 -7.966 1.00 93.12 111 VAL A C 1
ATOM 848 O O . VAL A 1 111 ? 11.901 0.897 -9.018 1.00 93.12 111 VAL A O 1
ATOM 851 N N . ALA A 1 112 ? 11.898 -0.268 -7.098 1.00 95.25 112 ALA A N 1
ATOM 852 C CA . ALA A 1 112 ? 13.193 -0.902 -7.328 1.00 95.25 112 ALA A CA 1
ATOM 853 C C . ALA A 1 112 ? 13.185 -1.790 -8.583 1.00 95.25 112 ALA A C 1
ATOM 855 O O . ALA A 1 112 ? 14.110 -1.709 -9.387 1.00 95.25 112 ALA A O 1
ATOM 856 N N . ARG A 1 113 ? 12.124 -2.586 -8.784 1.00 95.88 113 ARG A N 1
ATOM 857 C CA . ARG A 1 113 ? 11.943 -3.412 -9.986 1.00 95.88 113 ARG A CA 1
ATOM 858 C C . ARG A 1 113 ? 11.870 -2.557 -11.249 1.00 95.88 113 ARG A C 1
ATOM 860 O O . ARG A 1 113 ? 12.617 -2.814 -12.183 1.00 95.88 113 ARG A O 1
ATOM 867 N N . VAL A 1 114 ? 11.006 -1.538 -11.262 1.00 96.12 114 VAL A N 1
ATOM 868 C CA . VAL A 1 114 ? 10.856 -0.628 -12.409 1.00 96.12 114 VAL A CA 1
ATOM 869 C C . VAL A 1 114 ? 12.199 0.016 -12.735 1.00 96.12 114 VAL A C 1
ATOM 871 O O . VAL A 1 114 ? 12.627 -0.036 -13.879 1.00 96.12 114 VAL A O 1
ATOM 874 N N . LYS A 1 115 ? 12.912 0.540 -11.732 1.00 96.44 115 LYS A N 1
ATOM 875 C CA . LYS A 1 115 ? 14.239 1.127 -11.936 1.00 96.44 115 LYS A CA 1
ATOM 876 C C . LYS A 1 115 ? 15.223 0.125 -12.552 1.00 96.44 115 LYS A C 1
ATOM 878 O O . LYS A 1 115 ? 15.899 0.470 -13.514 1.00 96.44 115 LYS A O 1
ATOM 883 N N . ALA A 1 116 ? 15.277 -1.103 -12.036 1.00 97.25 116 ALA A N 1
ATOM 884 C CA . ALA A 1 116 ? 16.153 -2.144 -12.569 1.00 97.25 116 ALA A CA 1
ATOM 885 C C . ALA A 1 116 ? 15.807 -2.514 -14.025 1.00 97.25 116 ALA A C 1
ATOM 887 O O . ALA A 1 116 ? 16.705 -2.661 -14.850 1.00 97.25 116 ALA A O 1
ATOM 888 N N . GLU A 1 117 ? 14.520 -2.616 -14.366 1.00 96.44 117 GLU A N 1
ATOM 889 C CA . GLU A 1 117 ? 14.069 -2.873 -15.741 1.00 96.44 117 GLU A CA 1
ATOM 890 C C . GLU A 1 117 ? 14.424 -1.714 -16.684 1.00 96.44 117 GLU A C 1
ATOM 892 O O . GLU A 1 117 ? 14.920 -1.942 -17.787 1.00 96.44 117 GLU A O 1
ATOM 897 N N . GLN A 1 118 ? 14.239 -0.467 -16.246 1.00 96.62 118 GLN A N 1
ATOM 898 C CA . GLN A 1 118 ? 14.597 0.715 -17.033 1.00 96.62 118 GLN A CA 1
ATOM 899 C C . GLN A 1 118 ? 16.109 0.831 -17.259 1.00 96.62 118 GLN A C 1
ATOM 901 O O . GLN A 1 118 ? 16.535 1.205 -18.357 1.00 96.62 118 GLN A O 1
ATOM 906 N N . GLU A 1 119 ? 16.920 0.507 -16.249 1.00 97.56 119 GLU A N 1
ATOM 907 C CA . GLU A 1 119 ? 18.381 0.446 -16.360 1.00 97.56 119 GLU A CA 1
ATOM 908 C C . G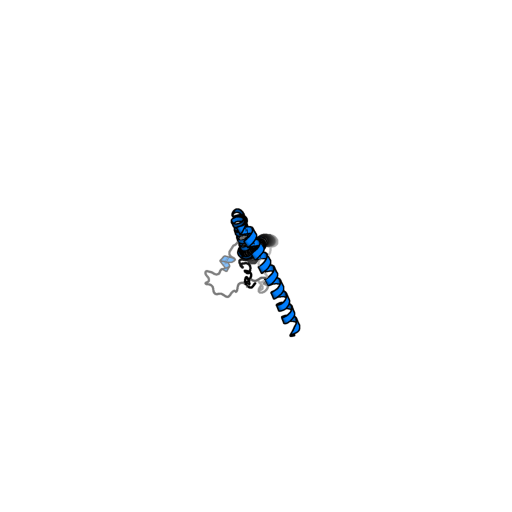LU A 1 119 ? 18.813 -0.650 -17.343 1.00 97.56 119 GLU A C 1
ATOM 910 O O . GLU A 1 119 ? 19.641 -0.380 -18.214 1.00 97.56 119 GLU A O 1
ATOM 915 N N . ALA A 1 120 ? 18.204 -1.838 -17.279 1.00 97.25 120 ALA A N 1
ATOM 916 C CA . ALA A 1 120 ? 18.481 -2.930 -18.212 1.00 97.25 120 ALA A CA 1
ATOM 917 C C . ALA A 1 120 ? 18.139 -2.555 -19.665 1.00 97.25 120 ALA A C 1
ATOM 919 O O . ALA A 1 120 ? 18.976 -2.723 -20.549 1.00 97.25 120 ALA A O 1
ATOM 920 N N . ILE A 1 121 ? 16.960 -1.966 -19.912 1.00 95.56 121 ILE A N 1
ATOM 921 C CA . ILE A 1 121 ? 16.566 -1.472 -21.246 1.00 95.56 121 ILE A CA 1
ATOM 922 C C . ILE A 1 121 ? 17.556 -0.418 -21.750 1.00 95.56 121 ILE A C 1
ATOM 924 O O . ILE A 1 121 ? 17.900 -0.397 -22.929 1.00 95.56 121 ILE A O 1
ATOM 928 N N . THR A 1 122 ? 18.018 0.469 -20.868 1.00 96.88 122 THR A N 1
ATOM 929 C CA . THR A 1 122 ? 18.967 1.528 -21.236 1.00 96.88 122 THR A CA 1
ATOM 930 C C . THR A 1 122 ? 20.330 0.962 -21.624 1.00 96.88 122 THR A C 1
ATOM 932 O O . THR A 1 122 ? 20.915 1.421 -22.605 1.00 96.88 122 THR A O 1
ATOM 935 N N . GLN A 1 123 ? 20.830 -0.035 -20.889 1.00 97.56 123 GLN A N 1
ATOM 936 C CA . GLN A 1 123 ? 22.081 -0.719 -21.222 1.00 97.56 123 GLN A CA 1
ATOM 937 C C . GLN A 1 123 ? 21.965 -1.448 -22.562 1.00 97.56 123 GLN A C 1
ATOM 939 O O . GLN A 1 123 ? 22.766 -1.196 -23.455 1.00 97.56 123 GLN A O 1
ATOM 944 N N . GLU A 1 124 ? 20.914 -2.248 -22.747 1.00 96.81 124 GLU A N 1
ATOM 945 C CA . GLU A 1 124 ? 20.700 -3.006 -23.983 1.00 96.81 124 GLU A CA 1
ATOM 946 C C . GLU A 1 124 ? 20.567 -2.091 -25.209 1.00 96.81 124 GLU A C 1
ATOM 948 O O . GLU A 1 124 ? 21.230 -2.312 -26.220 1.00 96.81 124 GLU A O 1
ATOM 953 N N . ALA A 1 125 ? 19.780 -1.013 -25.107 1.00 95.38 125 ALA A N 1
ATOM 954 C CA . ALA A 1 125 ? 19.631 -0.045 -26.194 1.00 95.38 125 ALA A CA 1
ATOM 955 C C . ALA A 1 125 ? 20.951 0.681 -26.511 1.00 95.38 125 ALA A C 1
ATOM 957 O O . ALA A 1 125 ? 21.237 0.979 -27.672 1.00 95.38 125 ALA A O 1
ATOM 958 N N . THR A 1 126 ? 21.770 0.957 -25.490 1.00 96.81 126 THR A N 1
ATOM 959 C CA . THR A 1 126 ? 23.095 1.566 -25.673 1.00 96.81 126 THR A CA 1
ATOM 960 C C . THR A 1 126 ? 24.039 0.613 -26.401 1.00 96.81 126 THR A C 1
ATOM 962 O O . THR A 1 126 ? 24.704 1.030 -27.352 1.00 96.81 126 THR A O 1
ATOM 965 N N . ASP A 1 127 ? 24.080 -0.653 -25.991 1.00 97.50 127 ASP A N 1
ATOM 966 C CA . ASP A 1 127 ? 24.928 -1.679 -26.598 1.00 97.50 127 ASP A CA 1
ATOM 967 C C . ASP A 1 127 ? 24.523 -1.940 -28.057 1.00 97.50 127 ASP A C 1
ATOM 969 O O . ASP A 1 127 ? 25.377 -1.953 -28.949 1.00 97.50 127 ASP A O 1
ATOM 973 N N . GLU A 1 128 ? 23.219 -2.058 -28.329 1.00 96.94 128 GLU A N 1
ATOM 974 C CA . GLU A 1 128 ? 22.683 -2.226 -29.683 1.00 96.94 128 GLU A CA 1
ATOM 975 C C . GLU A 1 128 ? 23.032 -1.025 -30.576 1.00 96.94 128 GLU A C 1
ATOM 977 O O . GLU A 1 128 ? 23.531 -1.193 -31.694 1.00 96.94 128 GLU A O 1
ATOM 982 N N . TYR A 1 129 ? 22.837 0.199 -30.077 1.00 96.69 129 TYR A N 1
ATOM 983 C CA . TYR A 1 129 ? 23.221 1.418 -30.788 1.00 96.69 129 TYR A CA 1
ATOM 984 C C . TYR A 1 129 ? 24.717 1.422 -31.135 1.00 96.69 129 TYR A C 1
ATOM 986 O O . TYR A 1 129 ? 25.086 1.632 -32.296 1.00 96.69 129 TYR A O 1
ATOM 994 N N . GLN A 1 130 ? 25.586 1.140 -30.159 1.00 97.44 130 GLN A N 1
ATOM 995 C CA . GLN A 1 130 ? 27.034 1.092 -30.373 1.00 97.44 130 GLN A CA 1
ATOM 996 C C . GLN A 1 130 ? 27.419 0.030 -31.408 1.00 97.44 130 GLN A C 1
ATOM 998 O O . GLN A 1 130 ? 28.241 0.298 -32.290 1.00 97.44 130 GLN A O 1
ATOM 1003 N N . GLN A 1 131 ? 26.795 -1.150 -31.352 1.00 97.75 131 GLN A N 1
ATOM 1004 C CA . GLN A 1 131 ? 27.017 -2.218 -32.321 1.00 97.75 131 GLN A CA 1
ATOM 1005 C C . GLN A 1 131 ? 26.606 -1.792 -33.738 1.00 97.75 131 GLN A C 1
ATOM 1007 O O . GLN A 1 131 ? 27.353 -2.029 -34.694 1.00 97.75 131 GLN A O 1
ATOM 1012 N N . ARG A 1 132 ? 25.455 -1.124 -33.893 1.00 96.12 132 ARG A N 1
ATOM 1013 C CA . ARG A 1 132 ? 24.964 -0.640 -35.195 1.00 96.12 132 ARG A CA 1
ATOM 1014 C C . ARG A 1 132 ? 25.861 0.451 -35.775 1.00 96.12 132 ARG A C 1
ATOM 1016 O O . ARG A 1 132 ? 26.202 0.378 -36.958 1.00 96.12 132 ARG A O 1
ATOM 1023 N N . VAL A 1 133 ? 26.324 1.399 -34.958 1.00 96.69 133 VAL A N 1
ATOM 1024 C CA . VAL A 1 133 ? 27.292 2.427 -35.387 1.00 96.69 133 VAL A CA 1
ATOM 1025 C C . VAL A 1 133 ? 28.626 1.796 -35.792 1.00 96.69 133 VAL A C 1
ATOM 1027 O O . VAL A 1 133 ? 29.167 2.120 -36.851 1.00 96.69 133 VAL A O 1
ATOM 1030 N N . ALA A 1 134 ? 29.151 0.847 -35.012 1.00 96.38 134 ALA A N 1
ATOM 1031 C CA . ALA A 1 134 ? 30.388 0.144 -35.356 1.00 96.38 134 ALA A CA 1
ATOM 1032 C C . ALA A 1 134 ? 30.258 -0.631 -36.680 1.00 96.38 134 ALA A C 1
ATOM 1034 O O . ALA A 1 134 ? 31.144 -0.562 -37.539 1.00 96.38 134 ALA A O 1
ATOM 1035 N N . ALA A 1 135 ? 29.130 -1.319 -36.888 1.00 95.06 135 ALA A N 1
ATOM 1036 C CA . ALA A 1 135 ? 28.839 -2.016 -38.135 1.00 95.06 135 ALA A CA 1
ATOM 1037 C C . ALA A 1 135 ? 28.762 -1.042 -39.323 1.00 95.06 135 ALA A C 1
ATOM 1039 O O . ALA A 1 135 ? 29.383 -1.301 -40.357 1.00 95.06 135 ALA A O 1
ATOM 1040 N N . LEU A 1 136 ? 28.075 0.094 -39.174 1.00 94.56 136 LEU A N 1
ATOM 1041 C CA . LEU A 1 136 ? 27.983 1.136 -40.199 1.00 94.56 136 LEU A CA 1
ATOM 1042 C C . LEU A 1 136 ? 29.371 1.668 -40.589 1.00 94.56 136 LEU A C 1
ATOM 1044 O O . LEU A 1 136 ? 29.729 1.652 -41.770 1.00 94.56 136 LEU A O 1
ATOM 1048 N N . ARG A 1 137 ? 30.194 2.030 -39.601 1.00 94.94 137 ARG A N 1
ATOM 1049 C CA . ARG A 1 137 ? 31.573 2.498 -39.819 1.00 94.94 137 ARG A CA 1
ATOM 1050 C C . ARG A 1 137 ? 32.443 1.445 -40.501 1.00 94.94 137 ARG A C 1
ATOM 1052 O O . ARG A 1 137 ? 33.212 1.768 -41.404 1.00 94.94 137 ARG A O 1
ATOM 1059 N N . SER A 1 138 ? 32.292 0.168 -40.138 1.00 96.50 138 SER A N 1
ATOM 1060 C CA . SER A 1 138 ? 33.028 -0.927 -40.787 1.00 96.50 138 SER A CA 1
ATOM 1061 C C . SER A 1 138 ? 32.671 -1.072 -42.275 1.00 96.50 138 SER A C 1
ATOM 1063 O O . SER A 1 138 ? 33.557 -1.285 -43.110 1.00 96.50 138 SER A O 1
ATOM 1065 N N . ARG A 1 139 ? 31.386 -0.895 -42.626 1.00 94.81 139 ARG A N 1
ATOM 1066 C CA . ARG A 1 139 ? 30.900 -0.919 -44.014 1.00 94.81 139 ARG A CA 1
ATOM 1067 C C . ARG A 1 139 ? 31.411 0.286 -44.797 1.00 94.81 139 ARG A C 1
ATOM 1069 O O . ARG A 1 139 ? 31.876 0.099 -45.920 1.00 94.81 139 ARG A O 1
ATOM 1076 N N . ALA A 1 140 ? 31.396 1.478 -44.198 1.00 93.06 140 ALA A N 1
ATOM 1077 C CA . ALA A 1 140 ? 31.940 2.694 -44.802 1.00 93.06 140 ALA A CA 1
ATOM 1078 C C . ALA A 1 140 ? 33.445 2.560 -45.092 1.00 93.06 140 ALA A C 1
ATOM 1080 O O . ALA A 1 140 ? 33.873 2.739 -46.232 1.00 93.06 140 ALA A O 1
ATOM 1081 N N . ALA A 1 141 ? 34.235 2.093 -44.120 1.00 94.50 141 ALA A N 1
ATOM 1082 C CA . ALA A 1 141 ? 35.663 1.835 -44.311 1.00 94.50 141 ALA A CA 1
ATOM 1083 C C . ALA A 1 141 ? 35.932 0.788 -45.411 1.00 94.50 141 ALA A C 1
ATOM 1085 O O . ALA A 1 141 ? 36.884 0.906 -46.186 1.00 94.50 141 ALA A O 1
ATOM 1086 N N . ALA A 1 142 ? 35.094 -0.250 -45.512 1.00 93.50 142 ALA A N 1
ATOM 1087 C CA . ALA A 1 142 ? 35.187 -1.222 -46.596 1.00 93.50 142 ALA A CA 1
ATOM 1088 C C . ALA A 1 142 ? 34.836 -0.608 -47.964 1.00 93.50 142 ALA A C 1
ATOM 1090 O O . ALA A 1 142 ? 35.481 -0.945 -48.957 1.00 93.50 142 ALA A O 1
ATOM 1091 N N . ALA A 1 143 ? 33.847 0.287 -48.031 1.00 91.75 143 ALA A N 1
ATOM 1092 C CA . ALA A 1 143 ? 33.495 1.012 -49.250 1.00 91.75 143 ALA A CA 1
ATOM 1093 C C . ALA A 1 143 ? 34.640 1.926 -49.714 1.00 91.75 143 ALA A C 1
ATOM 1095 O O . ALA A 1 143 ? 35.022 1.864 -50.880 1.00 91.75 143 ALA A O 1
ATOM 1096 N N . GLU A 1 144 ? 35.272 2.672 -48.805 1.00 92.06 144 GLU A N 1
ATOM 1097 C CA . GLU A 1 144 ? 36.457 3.474 -49.131 1.00 92.06 144 GLU A CA 1
ATOM 1098 C C . GLU A 1 144 ? 37.602 2.636 -49.692 1.00 92.06 144 GLU A C 1
ATOM 1100 O O . GLU A 1 144 ? 38.199 3.001 -50.702 1.00 92.06 144 GLU A O 1
ATOM 1105 N N . ARG A 1 145 ? 37.913 1.493 -49.060 1.00 95.50 145 ARG A N 1
ATOM 1106 C CA . ARG A 1 145 ? 38.957 0.584 -49.560 1.00 95.50 145 ARG A CA 1
ATOM 1107 C C . ARG A 1 145 ? 38.653 0.110 -50.980 1.00 95.50 145 ARG A C 1
ATOM 1109 O O . ARG A 1 145 ? 39.561 0.065 -51.805 1.00 95.50 145 ARG A O 1
ATOM 1116 N N . ARG A 1 146 ? 37.388 -0.203 -51.284 1.00 93.31 146 ARG A N 1
ATOM 1117 C CA . ARG A 1 146 ? 36.961 -0.584 -52.641 1.00 93.31 146 ARG A CA 1
ATOM 1118 C C . ARG A 1 146 ? 37.120 0.570 -53.629 1.00 93.31 146 ARG A C 1
ATOM 1120 O O . ARG A 1 146 ? 37.616 0.338 -54.726 1.00 93.31 146 ARG A O 1
ATOM 1127 N N . LEU A 1 147 ? 36.754 1.793 -53.240 1.00 91.25 147 LEU A N 1
ATOM 1128 C CA . LEU A 1 147 ? 36.909 2.985 -54.080 1.00 91.25 147 LEU A CA 1
ATOM 1129 C C . LEU A 1 147 ? 38.385 3.296 -54.366 1.00 91.25 147 LEU A C 1
ATOM 1131 O O . LEU A 1 147 ? 38.730 3.519 -55.525 1.00 91.25 147 LEU A O 1
ATOM 1135 N N . ARG A 1 148 ? 39.261 3.234 -53.353 1.00 93.94 148 ARG A N 1
ATOM 1136 C CA . ARG A 1 148 ? 40.717 3.407 -53.526 1.00 93.94 148 ARG A CA 1
ATOM 1137 C C . ARG A 1 148 ? 41.298 2.342 -54.458 1.00 93.94 148 ARG A C 1
ATOM 1139 O O . ARG A 1 148 ? 41.912 2.688 -55.459 1.00 93.94 148 ARG A O 1
ATOM 1146 N N . ALA A 1 149 ? 41.005 1.065 -54.211 1.00 93.38 149 ALA A N 1
ATOM 1147 C CA . ALA A 1 149 ? 41.489 -0.030 -55.053 1.00 93.38 149 ALA A CA 1
ATOM 1148 C C . ALA A 1 149 ? 40.940 0.018 -56.495 1.00 93.38 149 ALA A C 1
ATOM 1150 O O . ALA A 1 149 ? 41.569 -0.491 -57.419 1.00 93.38 149 ALA A O 1
ATOM 1151 N N . ALA A 1 150 ? 39.746 0.580 -56.713 1.00 89.00 150 ALA A N 1
ATOM 1152 C CA . ALA A 1 150 ? 39.213 0.814 -58.055 1.00 89.00 150 ALA A CA 1
ATOM 1153 C C . ALA A 1 150 ? 39.906 1.998 -58.750 1.00 89.00 150 ALA A C 1
ATOM 1155 O O . ALA A 1 150 ? 40.149 1.937 -59.951 1.00 89.00 150 ALA A O 1
ATOM 1156 N N . ALA A 1 151 ? 40.236 3.062 -58.012 1.00 90.62 151 ALA A N 1
ATOM 1157 C CA . ALA A 1 151 ? 40.993 4.197 -58.538 1.00 90.62 151 ALA A CA 1
ATOM 1158 C C . ALA A 1 151 ? 42.427 3.799 -58.924 1.00 90.62 151 ALA A C 1
ATOM 1160 O O . ALA A 1 151 ? 42.880 4.162 -60.005 1.00 90.62 151 ALA A O 1
ATOM 1161 N N . GLU A 1 152 ? 43.100 2.998 -58.093 1.00 92.69 152 GLU A N 1
ATOM 1162 C CA . GLU A 1 152 ? 44.431 2.447 -58.385 1.00 92.69 152 GLU A CA 1
ATOM 1163 C C . GLU A 1 152 ? 44.426 1.585 -59.652 1.00 92.69 152 GLU A C 1
ATOM 1165 O O . GLU A 1 152 ? 45.261 1.798 -60.524 1.00 92.69 152 GLU A O 1
ATOM 1170 N N . ARG A 1 153 ? 43.441 0.686 -59.806 1.00 89.81 153 ARG A N 1
ATOM 1171 C CA . ARG A 1 153 ? 43.273 -0.116 -61.032 1.00 89.81 153 ARG A CA 1
ATOM 1172 C C . ARG A 1 153 ? 43.086 0.745 -62.278 1.00 89.81 153 ARG A C 1
ATOM 1174 O O . ARG A 1 153 ? 43.761 0.544 -63.276 1.00 89.81 153 ARG A O 1
ATOM 1181 N N . ARG A 1 154 ? 42.224 1.764 -62.209 1.00 87.50 154 ARG A N 1
ATOM 1182 C CA . ARG A 1 154 ? 42.055 2.700 -63.333 1.00 87.50 154 ARG A CA 1
ATOM 1183 C C . ARG A 1 154 ? 43.346 3.450 -63.663 1.00 87.50 154 ARG A C 1
ATOM 1185 O O . ARG A 1 154 ? 43.596 3.722 -64.831 1.00 87.50 154 ARG A O 1
ATOM 1192 N N . ALA A 1 155 ? 44.154 3.791 -62.658 1.00 84.44 155 ALA A N 1
ATOM 1193 C CA . ALA A 1 155 ? 45.438 4.449 -62.871 1.00 84.44 155 ALA A CA 1
ATOM 1194 C C . ALA A 1 155 ? 46.470 3.516 -63.530 1.00 84.44 155 ALA A C 1
ATOM 1196 O O . ALA A 1 155 ? 47.208 3.970 -64.402 1.00 84.44 155 ALA A O 1
ATOM 1197 N N . THR A 1 156 ? 46.505 2.227 -63.166 1.00 85.75 156 THR A N 1
ATOM 1198 C CA . THR A 1 156 ? 47.376 1.235 -63.820 1.00 85.75 156 THR A CA 1
ATOM 1199 C C . THR A 1 156 ? 46.938 0.944 -65.252 1.00 85.75 156 THR A C 1
ATOM 1201 O O . THR A 1 156 ? 47.775 0.966 -66.149 1.00 85.75 156 THR A O 1
ATOM 1204 N N . ASP A 1 157 ? 45.636 0.776 -65.496 1.00 79.12 157 ASP A N 1
ATOM 1205 C CA . ASP A 1 157 ? 45.100 0.516 -66.840 1.00 79.12 157 ASP A CA 1
ATOM 1206 C C . ASP A 1 157 ? 45.367 1.707 -67.784 1.00 79.12 157 ASP A C 1
ATOM 1208 O O . ASP A 1 157 ? 45.722 1.535 -68.949 1.00 79.12 157 ASP A O 1
ATOM 1212 N N . ALA A 1 158 ? 45.273 2.941 -67.272 1.00 72.88 158 ALA A N 1
ATOM 1213 C CA . ALA A 1 158 ? 45.625 4.144 -68.026 1.00 72.88 158 ALA A CA 1
ATOM 1214 C C . ALA A 1 158 ? 47.129 4.243 -68.352 1.00 72.88 158 ALA A C 1
ATOM 1216 O O . ALA A 1 158 ? 47.492 4.869 -69.348 1.00 72.88 158 ALA A O 1
ATOM 1217 N N . ALA A 1 159 ? 48.002 3.641 -67.537 1.00 68.12 159 ALA A N 1
ATOM 1218 C CA . ALA A 1 159 ? 49.447 3.630 -67.759 1.00 68.12 159 ALA A CA 1
ATOM 1219 C C . ALA A 1 159 ? 49.890 2.540 -68.758 1.00 68.12 159 ALA A C 1
ATOM 1221 O O . ALA A 1 159 ? 50.811 2.782 -69.538 1.00 68.12 159 ALA A O 1
ATOM 1222 N N . ASP A 1 160 ? 49.216 1.385 -68.789 1.00 63.06 160 ASP A N 1
ATOM 1223 C CA . ASP A 1 160 ? 49.501 0.294 -69.739 1.00 63.06 160 ASP A CA 1
ATOM 1224 C C . ASP A 1 160 ? 48.968 0.569 -71.162 1.00 63.06 160 ASP A C 1
ATOM 1226 O O . ASP A 1 160 ? 49.455 -0.001 -72.140 1.00 63.06 160 ASP A O 1
ATOM 1230 N N . HIS A 1 161 ? 48.023 1.500 -71.331 1.00 53.19 161 HIS A N 1
ATOM 1231 C CA . HIS A 1 161 ? 47.466 1.878 -72.637 1.00 53.19 161 HIS A CA 1
ATOM 1232 C C . HIS A 1 161 ? 48.150 3.083 -73.307 1.00 53.19 161 HIS A C 1
ATOM 1234 O O . HIS A 1 161 ? 47.518 3.853 -74.029 1.00 53.19 161 HIS A O 1
ATOM 1240 N N . GLY A 1 162 ? 49.475 3.194 -73.184 1.00 49.81 162 GLY A N 1
ATOM 1241 C CA . GLY A 1 162 ? 50.306 4.125 -73.965 1.00 49.81 162 GLY A CA 1
ATOM 1242 C C . GLY A 1 162 ? 50.427 3.810 -75.470 1.00 49.81 162 GLY A C 1
ATOM 1243 O O . GLY A 1 162 ? 51.333 4.326 -76.121 1.00 49.81 162 GLY A O 1
ATOM 1244 N N . GLY A 1 163 ? 49.562 2.963 -76.044 1.00 48.22 163 GLY A N 1
ATOM 1245 C CA . GLY A 1 163 ? 49.716 2.501 -77.428 1.00 48.22 163 GLY A CA 1
ATOM 1246 C C . GLY A 1 163 ? 48.527 1.774 -78.060 1.00 48.22 163 GLY A C 1
ATOM 1247 O O . GLY A 1 163 ? 48.748 0.945 -78.937 1.00 48.22 163 GLY A O 1
ATOM 1248 N N . ALA A 1 164 ? 47.281 2.048 -77.664 1.00 46.91 164 ALA A N 1
ATOM 1249 C CA . ALA A 1 164 ? 46.121 1.552 -78.410 1.00 46.91 164 ALA A CA 1
ATOM 1250 C C . ALA A 1 164 ? 45.672 2.608 -79.435 1.00 46.91 164 ALA A C 1
ATOM 1252 O O . ALA A 1 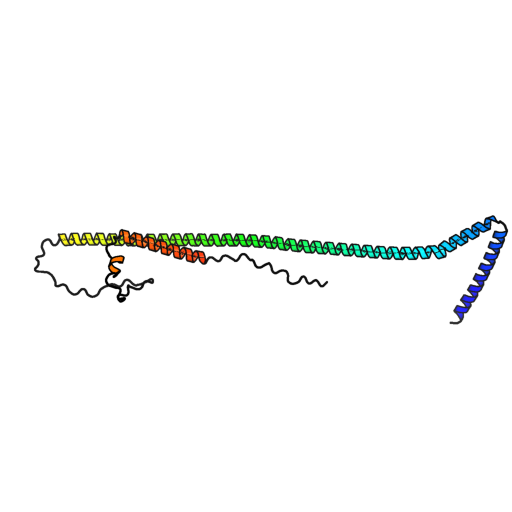164 ? 45.039 3.607 -79.097 1.00 46.91 164 ALA A O 1
ATOM 1253 N N . SER A 1 165 ? 46.051 2.396 -80.698 1.00 50.66 165 SER A N 1
ATOM 1254 C CA . SER A 1 165 ? 45.520 3.133 -81.850 1.00 50.66 165 SER A CA 1
ATOM 1255 C C . SER A 1 165 ? 43.991 3.019 -81.880 1.00 50.66 165 SER A C 1
ATOM 1257 O O . SER A 1 165 ? 43.450 1.945 -81.624 1.00 50.66 165 SER A O 1
ATOM 1259 N N . ALA A 1 166 ? 43.295 4.098 -82.249 1.00 54.88 166 ALA A N 1
ATOM 1260 C CA . ALA A 1 166 ? 41.830 4.202 -82.321 1.00 54.88 166 ALA A CA 1
ATOM 1261 C C . ALA A 1 166 ? 41.147 3.261 -83.350 1.00 54.88 166 ALA A C 1
ATOM 1263 O O . ALA A 1 166 ? 39.994 3.477 -83.712 1.00 54.88 166 ALA A O 1
ATOM 1264 N N . ALA A 1 167 ? 41.852 2.240 -83.844 1.00 52.97 167 ALA A N 1
ATOM 1265 C CA . ALA A 1 167 ? 41.392 1.295 -84.855 1.00 52.97 167 ALA A CA 1
ATOM 1266 C C . ALA A 1 167 ? 40.854 -0.034 -84.284 1.00 52.97 167 ALA A C 1
ATOM 1268 O O . ALA A 1 167 ? 40.194 -0.753 -85.025 1.00 52.97 167 ALA A O 1
ATOM 1269 N N . ASP A 1 168 ? 41.077 -0.338 -82.998 1.00 49.12 168 ASP A N 1
ATOM 1270 C CA . ASP A 1 168 ? 40.698 -1.619 -82.364 1.00 49.12 168 ASP A CA 1
ATOM 1271 C C . ASP A 1 168 ? 39.780 -1.425 -81.139 1.00 49.12 168 ASP A C 1
ATOM 1273 O O . ASP A 1 168 ? 39.996 -1.973 -80.060 1.00 49.12 168 ASP A O 1
ATOM 1277 N N . LEU A 1 169 ? 38.730 -0.611 -81.283 1.00 45.75 169 LEU A N 1
ATOM 1278 C CA . LEU A 1 169 ? 37.662 -0.546 -80.282 1.00 45.75 169 LEU A CA 1
ATOM 1279 C C . LEU A 1 169 ? 36.622 -1.647 -80.561 1.00 45.75 169 LEU A C 1
ATOM 1281 O O . LEU A 1 169 ? 35.987 -1.613 -81.620 1.00 45.75 169 LEU A O 1
ATOM 1285 N N . PRO A 1 170 ? 36.374 -2.593 -79.632 1.00 49.41 170 PRO A N 1
ATOM 1286 C CA . PRO A 1 170 ? 35.178 -3.424 -79.677 1.00 49.41 170 PRO A CA 1
ATOM 1287 C C . PRO A 1 170 ? 33.945 -2.519 -79.580 1.00 49.41 170 PRO A C 1
ATOM 1289 O O . PRO A 1 170 ? 33.899 -1.614 -78.743 1.00 49.41 170 PRO A O 1
ATOM 1292 N N . GLN A 1 171 ? 32.947 -2.754 -80.434 1.00 52.31 171 GLN A N 1
ATOM 1293 C CA . GLN A 1 171 ? 31.645 -2.089 -80.348 1.00 52.31 171 GLN A CA 1
ATOM 1294 C C . GLN A 1 171 ? 31.084 -2.166 -78.915 1.00 52.31 171 GLN A C 1
ATOM 1296 O O . GLN A 1 171 ? 31.211 -3.216 -78.278 1.00 52.31 171 GLN A O 1
ATOM 1301 N N . PRO A 1 172 ? 30.419 -1.109 -78.413 1.00 42.50 172 PRO A N 1
ATOM 1302 C CA . PRO A 1 172 ? 29.660 -1.200 -77.175 1.00 42.50 172 PRO A CA 1
ATOM 1303 C C . PRO A 1 172 ? 28.525 -2.211 -77.377 1.00 42.50 172 PRO A C 1
ATOM 1305 O O . PRO A 1 172 ? 27.542 -1.930 -78.056 1.00 42.50 172 PRO A O 1
ATOM 1308 N N . GLY A 1 173 ? 28.694 -3.414 -76.829 1.00 42.38 173 GLY A N 1
ATOM 1309 C CA . GLY A 1 173 ? 27.602 -4.361 -76.655 1.00 42.38 173 GLY A CA 1
ATOM 1310 C C . GLY A 1 173 ? 26.680 -3.858 -75.550 1.00 42.38 173 GLY A C 1
ATOM 1311 O O . GLY A 1 173 ? 27.157 -3.399 -74.511 1.00 42.38 173 GLY A O 1
ATOM 1312 N N . ASP A 1 174 ? 25.374 -3.928 -75.789 1.00 44.72 174 ASP A N 1
ATOM 1313 C CA . ASP A 1 174 ? 24.328 -3.519 -74.856 1.00 44.72 174 ASP A CA 1
ATOM 1314 C C . ASP A 1 174 ? 24.512 -4.181 -73.482 1.00 44.72 174 ASP A C 1
ATOM 1316 O O . ASP A 1 174 ? 24.161 -5.342 -73.273 1.00 44.72 174 ASP A O 1
ATOM 1320 N N . ALA A 1 175 ? 25.021 -3.426 -72.508 1.00 40.66 175 ALA A N 1
ATOM 1321 C CA . ALA A 1 175 ? 24.999 -3.807 -71.100 1.00 40.66 175 ALA A CA 1
ATOM 1322 C C . ALA A 1 175 ? 23.612 -3.509 -70.506 1.00 40.66 175 ALA A C 1
ATOM 1324 O O . ALA A 1 175 ? 23.460 -2.751 -69.550 1.00 40.66 175 ALA A O 1
ATOM 1325 N N . ALA A 1 176 ? 22.578 -4.105 -71.096 1.00 45.69 176 ALA A N 1
ATOM 1326 C CA . ALA A 1 176 ? 21.330 -4.336 -70.399 1.00 45.69 176 ALA A CA 1
ATOM 1327 C C . ALA A 1 176 ? 21.469 -5.666 -69.647 1.00 45.69 176 ALA A C 1
ATOM 1329 O O . ALA A 1 176 ? 21.855 -6.671 -70.232 1.00 45.69 176 ALA A O 1
ATOM 1330 N N . THR A 1 177 ? 21.100 -5.668 -68.365 1.00 44.88 177 THR A N 1
ATOM 1331 C CA . THR A 1 177 ? 20.938 -6.837 -67.474 1.00 44.88 177 THR A CA 1
ATOM 1332 C C . THR A 1 177 ? 22.173 -7.345 -66.711 1.00 44.88 177 THR A C 1
ATOM 1334 O O . THR A 1 177 ? 22.664 -8.438 -66.943 1.00 44.88 177 THR A O 1
ATOM 1337 N N . SER A 1 178 ? 22.584 -6.615 -65.668 1.00 39.34 178 SER A N 1
ATOM 1338 C CA . SER A 1 178 ? 22.837 -7.243 -64.353 1.00 39.34 178 SER A CA 1
ATOM 1339 C C . SER A 1 178 ? 22.857 -6.192 -63.233 1.00 39.34 178 SER A C 1
ATOM 1341 O O . SER A 1 178 ? 23.899 -5.850 -62.674 1.00 39.34 178 SER A O 1
ATOM 1343 N N . THR A 1 179 ? 21.694 -5.650 -62.877 1.00 37.00 179 THR A N 1
ATOM 1344 C CA . THR A 1 179 ? 21.508 -5.175 -61.501 1.00 37.00 179 THR A CA 1
ATOM 1345 C C . THR A 1 179 ? 21.315 -6.413 -60.643 1.00 37.00 179 THR A C 1
ATOM 1347 O O . THR A 1 179 ? 20.225 -6.982 -60.619 1.00 37.00 179 THR A O 1
ATOM 1350 N N . ASP A 1 180 ? 22.388 -6.846 -59.985 1.00 39.22 180 ASP A N 1
ATOM 1351 C CA . ASP A 1 180 ? 22.291 -7.758 -58.850 1.00 39.22 180 ASP A CA 1
ATOM 1352 C C . ASP A 1 180 ? 21.460 -7.033 -57.788 1.00 39.22 180 ASP A C 1
ATOM 1354 O O . ASP A 1 180 ? 21.917 -6.103 -57.117 1.00 39.22 180 ASP A O 1
ATOM 1358 N N . ALA A 1 181 ? 20.178 -7.382 -57.729 1.00 38.59 181 ALA A N 1
ATOM 1359 C CA . ALA A 1 181 ? 19.277 -6.909 -56.703 1.00 38.59 181 ALA A CA 1
ATOM 1360 C C . ALA A 1 181 ? 19.787 -7.471 -55.375 1.00 38.59 181 ALA A C 1
ATOM 1362 O O . ALA A 1 181 ? 19.629 -8.657 -55.087 1.00 38.59 181 ALA A O 1
ATOM 1363 N N . ALA A 1 182 ? 20.429 -6.621 -54.573 1.00 38.19 182 ALA A N 1
ATOM 1364 C CA . ALA A 1 182 ? 20.668 -6.928 -53.175 1.00 38.19 182 ALA A CA 1
ATOM 1365 C C . ALA A 1 182 ? 19.318 -7.296 -52.550 1.00 38.19 182 ALA A C 1
ATOM 1367 O O . ALA A 1 182 ? 18.360 -6.527 -52.658 1.00 38.19 182 ALA A O 1
ATOM 1368 N N . SER A 1 183 ? 19.242 -8.489 -51.959 1.00 39.47 183 SER A N 1
ATOM 1369 C CA . SER A 1 183 ? 18.058 -8.986 -51.271 1.00 39.47 183 SER A CA 1
ATOM 1370 C C . SER A 1 183 ? 17.510 -7.894 -50.358 1.00 39.47 183 SER A C 1
ATOM 1372 O O . SER A 1 183 ? 18.182 -7.468 -49.418 1.00 39.47 183 SER A O 1
ATOM 1374 N N . ALA A 1 184 ? 16.308 -7.417 -50.680 1.00 42.12 184 ALA A N 1
ATOM 1375 C CA . ALA A 1 184 ? 15.544 -6.504 -49.852 1.00 42.12 184 ALA A CA 1
ATOM 1376 C C . ALA A 1 184 ? 15.087 -7.268 -48.608 1.00 42.12 184 ALA A C 1
ATOM 1378 O O . ALA A 1 184 ? 13.967 -7.769 -48.546 1.00 42.12 184 ALA A O 1
ATOM 1379 N N . ASP A 1 185 ? 15.989 -7.400 -47.643 1.00 45.69 185 ASP A N 1
ATOM 1380 C CA . ASP A 1 185 ? 15.634 -7.759 -46.285 1.00 45.69 185 ASP A CA 1
ATOM 1381 C C . ASP A 1 185 ? 15.626 -6.468 -45.462 1.00 45.69 185 ASP A C 1
ATOM 1383 O O . ASP A 1 185 ? 16.604 -5.716 -45.447 1.00 45.69 185 ASP A O 1
ATOM 1387 N N . HIS A 1 186 ? 14.477 -6.212 -44.836 1.00 44.50 186 HIS A N 1
ATOM 1388 C CA . HIS A 1 186 ? 14.096 -5.027 -44.052 1.00 44.50 186 HIS A CA 1
ATOM 1389 C C . HIS A 1 186 ? 13.489 -3.831 -44.825 1.00 44.50 186 HIS A C 1
ATOM 1391 O O . HIS A 1 186 ? 14.105 -2.796 -45.060 1.00 44.50 186 HIS A O 1
ATOM 1397 N N . GLY A 1 187 ? 12.187 -3.942 -45.113 1.00 40.78 187 GLY A N 1
ATOM 1398 C CA . GLY A 1 187 ? 11.201 -2.915 -44.733 1.00 40.78 187 GLY A CA 1
ATOM 1399 C C . GLY A 1 187 ? 11.086 -1.610 -45.531 1.00 40.78 187 GLY A C 1
ATOM 1400 O O . GLY A 1 187 ? 10.117 -0.890 -45.303 1.00 40.78 187 GLY A O 1
ATOM 1401 N N . PHE A 1 188 ? 11.974 -1.300 -46.476 1.00 35.50 188 PHE A N 1
ATOM 1402 C CA . PHE A 1 188 ? 11.803 -0.131 -47.349 1.00 35.50 188 PHE A CA 1
ATOM 1403 C C . PHE A 1 188 ? 11.450 -0.556 -48.779 1.00 35.50 188 PHE A C 1
ATOM 1405 O O . PHE A 1 188 ? 12.198 -1.328 -49.383 1.00 35.50 188 PHE A O 1
ATOM 1412 N N . PRO A 1 189 ? 10.330 -0.079 -49.360 1.00 41.75 189 PRO A N 1
ATOM 1413 C CA . PRO A 1 189 ? 10.050 -0.328 -50.765 1.00 41.75 189 PRO A CA 1
ATOM 1414 C C . PRO A 1 189 ? 11.140 0.329 -51.616 1.00 41.75 189 PRO A C 1
ATOM 1416 O O . PRO A 1 189 ? 11.435 1.514 -51.449 1.00 41.75 189 PRO A O 1
ATOM 1419 N N . ALA A 1 190 ? 11.718 -0.438 -52.545 1.00 45.31 190 ALA A N 1
ATOM 1420 C CA . ALA A 1 190 ? 12.514 0.118 -53.632 1.00 45.31 190 ALA A CA 1
ATOM 1421 C C . ALA A 1 190 ? 11.711 1.257 -54.275 1.00 45.31 190 ALA A C 1
ATOM 1423 O O . ALA A 1 190 ? 10.525 1.077 -54.567 1.00 45.31 190 ALA A O 1
ATOM 1424 N N . ALA A 1 191 ? 12.338 2.430 -54.412 1.00 42.62 191 ALA A N 1
ATOM 1425 C CA . ALA A 1 191 ? 11.706 3.650 -54.895 1.00 42.62 191 ALA A CA 1
ATOM 1426 C C . ALA A 1 191 ? 10.816 3.343 -56.106 1.00 42.62 191 ALA A C 1
ATOM 1428 O O . ALA A 1 191 ? 11.280 2.926 -57.166 1.00 42.62 191 ALA A O 1
ATOM 1429 N N . ARG A 1 192 ? 9.506 3.481 -55.908 1.00 41.50 192 ARG A N 1
ATOM 1430 C CA . ARG A 1 192 ? 8.495 3.183 -56.915 1.00 41.50 192 ARG A CA 1
ATOM 1431 C C . ARG A 1 192 ? 8.603 4.265 -57.990 1.00 41.50 192 ARG A C 1
ATOM 1433 O O . ARG A 1 192 ? 8.141 5.382 -57.778 1.00 41.50 192 ARG A O 1
ATOM 1440 N N . SER A 1 193 ? 9.226 3.942 -59.121 1.00 48.53 193 SER A N 1
ATOM 1441 C CA . SER A 1 193 ? 9.468 4.830 -60.274 1.00 48.53 193 SER A CA 1
ATOM 1442 C C . SER A 1 193 ? 8.194 5.211 -61.053 1.00 48.53 193 SER A C 1
ATOM 1444 O O . SER A 1 193 ? 8.169 5.125 -62.274 1.00 48.53 193 SER A O 1
ATOM 1446 N N . GLY A 1 194 ? 7.103 5.573 -60.373 1.00 43.22 194 GLY A N 1
ATOM 1447 C CA . GLY A 1 194 ? 5.803 5.782 -61.021 1.00 43.22 194 GLY A CA 1
ATOM 1448 C C . GLY A 1 194 ? 4.865 6.772 -60.338 1.00 43.22 194 GLY A C 1
ATOM 1449 O O . GLY A 1 194 ? 3.665 6.710 -60.585 1.00 43.22 194 GLY A O 1
ATOM 1450 N N . LEU A 1 195 ? 5.370 7.654 -59.471 1.00 44.12 195 LEU A N 1
ATOM 1451 C CA . LEU A 1 195 ? 4.632 8.866 -59.112 1.00 44.12 195 LEU A CA 1
ATOM 1452 C C . LEU A 1 195 ? 5.181 10.027 -59.938 1.00 44.12 195 LEU A C 1
ATOM 1454 O O . LEU A 1 195 ? 6.341 10.400 -59.781 1.00 44.12 195 LEU A O 1
ATOM 1458 N N . ASP A 1 196 ? 4.316 10.553 -60.801 1.00 47.84 196 ASP A N 1
ATOM 1459 C CA . ASP A 1 196 ? 4.482 11.767 -61.600 1.00 47.84 196 ASP A CA 1
ATOM 1460 C C . ASP A 1 196 ? 4.496 12.985 -60.659 1.00 47.84 196 ASP A C 1
ATOM 1462 O O . ASP A 1 196 ? 3.493 13.667 -60.445 1.00 47.84 196 ASP A O 1
ATOM 1466 N N . TRP A 1 197 ? 5.616 13.160 -59.958 1.00 50.50 197 TRP A N 1
ATOM 1467 C CA . TRP A 1 197 ? 5.926 14.393 -59.248 1.00 50.50 197 TRP A CA 1
ATOM 1468 C C . TRP A 1 197 ? 6.393 15.426 -60.279 1.00 50.50 197 TRP A C 1
ATOM 1470 O O . TRP A 1 197 ? 7.123 15.054 -61.196 1.00 50.50 197 TRP A O 1
ATOM 1480 N N . PRO A 1 198 ? 5.998 16.706 -60.151 1.00 51.09 198 PRO A N 1
ATOM 1481 C CA . PRO A 1 198 ? 6.437 17.751 -61.067 1.00 51.09 198 PRO A CA 1
ATOM 1482 C C . PRO A 1 198 ? 7.967 17.750 -61.181 1.00 51.09 198 PRO A C 1
ATOM 1484 O O . PRO A 1 198 ? 8.664 17.699 -60.168 1.00 51.09 198 PRO A O 1
ATOM 1487 N N . ASP A 1 199 ? 8.459 17.802 -62.420 1.00 51.34 199 ASP A N 1
ATOM 1488 C CA . ASP A 1 199 ? 9.858 17.584 -62.836 1.00 51.34 199 ASP A CA 1
ATOM 1489 C C . ASP A 1 199 ? 10.879 18.473 -62.083 1.00 51.34 199 ASP A C 1
ATOM 1491 O O . ASP A 1 199 ? 12.039 18.108 -61.899 1.00 51.34 199 ASP A O 1
ATOM 1495 N N . GLU A 1 200 ? 10.423 19.606 -61.534 1.00 48.44 200 GLU A N 1
ATOM 1496 C CA . GLU A 1 200 ? 11.210 20.537 -60.706 1.00 48.44 200 GLU A CA 1
ATOM 1497 C C . GLU A 1 200 ? 11.489 20.043 -59.269 1.00 48.44 200 GLU A C 1
ATOM 1499 O O . GLU A 1 200 ? 12.311 20.622 -58.561 1.00 48.44 200 GLU A O 1
ATOM 1504 N N . LEU A 1 201 ? 10.832 18.968 -58.827 1.00 50.88 201 LEU A N 1
ATOM 1505 C CA . LEU A 1 201 ? 11.022 18.314 -57.525 1.00 50.88 201 LEU A CA 1
ATOM 1506 C C . LEU A 1 201 ? 11.292 16.814 -57.694 1.00 50.88 201 LEU A C 1
ATOM 1508 O O . LEU A 1 201 ? 10.916 16.001 -56.844 1.00 50.88 201 LEU A O 1
ATOM 1512 N N . SER A 1 202 ? 11.962 16.425 -58.781 1.00 49.31 202 SER A N 1
ATOM 1513 C CA . SER A 1 202 ? 12.549 15.093 -58.894 1.00 49.31 202 SER A CA 1
ATOM 1514 C C . SER A 1 202 ? 13.629 14.941 -57.809 1.00 49.31 202 SER A C 1
ATOM 1516 O O . SER A 1 202 ? 14.810 15.229 -57.981 1.00 49.31 202 SER A O 1
ATOM 1518 N N . GLY A 1 203 ? 13.206 14.478 -56.629 1.00 47.62 203 GLY A N 1
ATOM 1519 C CA . GLY A 1 203 ? 14.028 14.283 -55.428 1.00 47.62 203 GLY A CA 1
ATOM 1520 C C . GLY A 1 203 ? 15.199 13.304 -55.591 1.00 47.62 203 GLY A C 1
ATOM 1521 O O . GLY A 1 203 ? 15.889 13.014 -54.617 1.00 47.62 203 GLY A O 1
ATOM 1522 N N . ALA A 1 204 ? 15.460 12.825 -56.811 1.00 45.94 204 ALA A N 1
ATOM 1523 C CA . ALA A 1 204 ? 16.721 12.205 -57.174 1.00 45.94 204 ALA A CA 1
ATOM 1524 C C . ALA A 1 204 ? 17.888 13.177 -56.932 1.00 45.94 204 ALA A C 1
ATOM 1526 O O . ALA A 1 204 ? 18.870 12.771 -56.323 1.00 45.94 204 ALA A O 1
ATOM 1527 N N . ASP A 1 205 ? 17.773 14.464 -57.267 1.00 44.84 205 ASP A N 1
ATOM 1528 C CA . ASP A 1 205 ? 18.894 15.397 -57.057 1.00 44.84 205 ASP A CA 1
ATOM 1529 C C . ASP A 1 205 ? 19.045 15.826 -55.582 1.00 44.84 205 ASP A C 1
ATOM 1531 O O . ASP A 1 205 ? 20.152 16.045 -55.099 1.00 44.84 205 ASP A O 1
ATOM 1535 N N . ILE A 1 206 ? 17.954 15.820 -54.804 1.00 50.75 206 ILE A N 1
ATOM 1536 C CA . ILE A 1 206 ? 17.972 16.156 -53.364 1.00 50.75 206 ILE A CA 1
ATOM 1537 C C . ILE A 1 206 ? 18.514 14.994 -52.509 1.00 50.75 206 ILE A C 1
ATOM 1539 O O . ILE A 1 206 ? 19.132 15.228 -51.472 1.00 50.75 206 ILE A O 1
ATOM 1543 N N . CYS A 1 207 ? 18.324 13.739 -52.936 1.00 48.41 207 CYS A N 1
ATOM 1544 C CA . CYS A 1 207 ? 18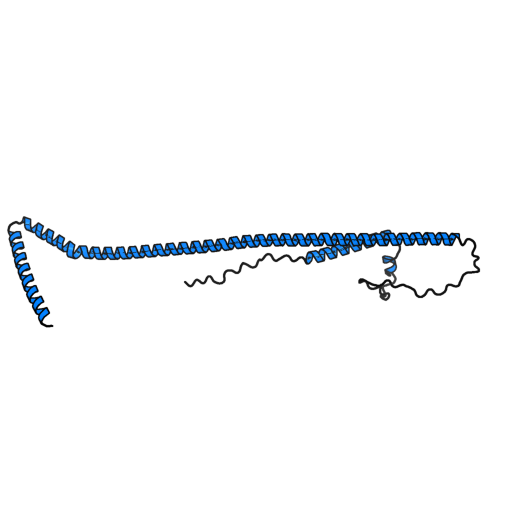.807 12.561 -52.203 1.00 48.41 207 CYS A CA 1
ATOM 1545 C C . CYS A 1 207 ? 20.045 11.886 -52.821 1.00 48.41 207 CYS A C 1
ATOM 1547 O O . CYS A 1 207 ? 20.664 11.056 -52.154 1.00 48.41 207 CYS A O 1
ATOM 1549 N N . THR A 1 208 ? 20.437 12.214 -54.059 1.00 50.38 208 THR A N 1
ATOM 1550 C CA . THR A 1 208 ? 21.630 11.636 -54.716 1.00 50.38 208 THR A CA 1
ATOM 1551 C C . THR A 1 208 ? 22.595 12.652 -55.336 1.00 50.38 208 THR A C 1
ATOM 1553 O O . THR A 1 208 ? 23.696 12.260 -55.730 1.00 50.38 208 THR A O 1
ATOM 1556 N N . GLY A 1 209 ? 22.270 13.948 -55.342 1.00 52.47 209 GLY A N 1
ATOM 1557 C CA . GLY A 1 209 ? 23.142 14.998 -55.868 1.00 52.47 209 GLY A CA 1
ATOM 1558 C C . GLY A 1 209 ? 24.273 15.365 -54.901 1.00 52.47 209 GLY A C 1
ATOM 1559 O O . GLY A 1 209 ? 24.065 16.030 -53.892 1.00 52.47 209 GLY A O 1
ATOM 1560 N N . ASN A 1 210 ? 25.497 14.944 -55.224 1.00 64.12 210 ASN A N 1
ATOM 1561 C CA . ASN A 1 210 ? 26.770 15.443 -54.677 1.00 64.12 210 ASN A CA 1
ATOM 1562 C C . ASN A 1 210 ? 27.075 15.304 -53.172 1.00 64.12 210 ASN A C 1
ATOM 1564 O O . ASN A 1 210 ? 28.102 15.832 -52.746 1.00 64.12 210 ASN A O 1
ATOM 1568 N N . MET A 1 211 ? 26.311 14.553 -52.367 1.00 74.75 211 MET A N 1
ATOM 1569 C CA . MET A 1 211 ? 26.773 14.269 -50.998 1.00 74.75 211 MET A CA 1
ATOM 1570 C C . MET A 1 211 ? 28.063 13.442 -51.014 1.00 74.75 211 MET A C 1
ATOM 1572 O O . MET A 1 211 ? 28.143 12.344 -51.586 1.00 74.75 211 MET A O 1
ATOM 1576 N N . SER A 1 212 ? 29.081 13.962 -50.338 1.00 85.12 212 SER A N 1
ATOM 1577 C CA . SER A 1 212 ? 30.323 13.253 -50.062 1.00 85.12 212 SER A CA 1
ATOM 1578 C C . SER A 1 212 ? 30.042 11.945 -49.305 1.00 85.12 212 SER A C 1
ATOM 1580 O O . SER A 1 212 ? 28.973 11.721 -48.730 1.00 85.12 212 SER A O 1
ATOM 1582 N N . LEU A 1 213 ? 30.986 11.000 -49.347 1.00 84.06 213 LEU A N 1
ATOM 1583 C CA . LEU A 1 213 ? 30.863 9.761 -48.566 1.00 84.06 213 LEU A CA 1
ATOM 1584 C C . LEU A 1 213 ? 30.742 10.059 -47.061 1.00 84.06 213 LEU A C 1
ATOM 1586 O O . LEU A 1 213 ? 29.989 9.380 -46.369 1.00 84.06 213 LEU A O 1
ATOM 1590 N N . GLU A 1 214 ? 31.431 11.103 -46.603 1.00 86.62 214 GLU A N 1
ATOM 1591 C CA . GLU A 1 214 ? 31.413 11.570 -45.218 1.00 86.62 214 GLU A CA 1
ATOM 1592 C C . GLU A 1 214 ? 30.025 12.073 -44.804 1.00 86.62 214 GLU A C 1
ATOM 1594 O O . GLU A 1 214 ? 29.479 11.623 -43.803 1.00 86.62 214 GLU A O 1
ATOM 1599 N N . GLU A 1 215 ? 29.391 12.929 -45.612 1.00 88.00 215 GLU A N 1
ATOM 1600 C CA . GLU A 1 215 ? 28.036 13.428 -45.325 1.00 88.00 215 GLU A CA 1
ATOM 1601 C C . GLU A 1 215 ? 27.010 12.292 -45.268 1.00 88.00 215 GLU A C 1
ATOM 1603 O O . GLU A 1 215 ? 26.147 12.273 -44.392 1.00 88.00 215 GLU A O 1
ATOM 1608 N N . ARG A 1 216 ? 27.139 11.292 -46.150 1.00 86.56 216 ARG A N 1
ATOM 1609 C CA . ARG A 1 216 ? 26.284 10.095 -46.125 1.00 86.56 216 ARG A CA 1
ATOM 1610 C C . ARG A 1 216 ? 26.507 9.241 -44.880 1.00 86.56 216 ARG A C 1
ATOM 1612 O O . ARG A 1 216 ? 25.541 8.680 -44.357 1.00 86.56 216 ARG A O 1
ATOM 1619 N N . LEU A 1 217 ? 27.748 9.135 -44.402 1.00 90.12 217 LEU A N 1
ATOM 1620 C CA . LEU A 1 217 ? 28.060 8.440 -43.155 1.00 90.12 217 LEU A CA 1
ATOM 1621 C C . LEU A 1 217 ? 27.445 9.174 -41.961 1.00 90.12 217 LEU A C 1
ATOM 1623 O O . LEU A 1 217 ? 26.746 8.542 -41.174 1.00 90.12 217 LEU A O 1
ATOM 1627 N N . ILE A 1 218 ? 27.622 10.495 -41.875 1.00 92.06 218 ILE A N 1
ATOM 1628 C CA . ILE A 1 218 ? 27.043 11.327 -40.811 1.00 92.06 218 ILE A CA 1
ATOM 1629 C C . ILE A 1 218 ? 25.515 11.207 -40.800 1.00 92.06 218 ILE A C 1
ATOM 1631 O O . ILE A 1 218 ? 24.930 10.942 -39.751 1.00 92.06 218 ILE A O 1
ATOM 1635 N N . ALA A 1 219 ? 24.864 11.334 -41.960 1.00 90.56 219 ALA A N 1
ATOM 1636 C CA . ALA A 1 219 ? 23.413 11.189 -42.071 1.00 90.56 219 ALA A CA 1
ATOM 1637 C C . ALA A 1 219 ? 22.938 9.790 -41.636 1.00 90.56 219 ALA A C 1
ATOM 1639 O O . ALA A 1 219 ? 21.923 9.655 -40.953 1.00 90.56 219 ALA A O 1
ATOM 1640 N N . SER A 1 220 ? 23.696 8.744 -41.976 1.00 92.19 220 SER A N 1
ATOM 1641 C CA . SER A 1 220 ? 23.391 7.370 -41.561 1.00 92.19 220 SER A CA 1
ATOM 1642 C C . SER A 1 220 ? 23.585 7.161 -40.054 1.00 92.19 220 SER A C 1
ATOM 1644 O O . SER A 1 220 ? 22.777 6.478 -39.429 1.00 92.19 220 SER A O 1
ATOM 1646 N N . GLU A 1 221 ? 24.613 7.761 -39.445 1.00 93.50 221 GLU A N 1
ATOM 1647 C CA . GLU A 1 221 ? 24.818 7.734 -37.989 1.00 93.50 221 GLU A CA 1
ATOM 1648 C C . GLU A 1 221 ? 23.676 8.449 -37.254 1.00 93.50 221 GLU A C 1
ATOM 1650 O O . GLU A 1 221 ? 23.137 7.908 -36.289 1.00 93.50 221 GLU A O 1
ATOM 1655 N N . GLN A 1 222 ? 23.242 9.613 -37.751 1.00 96.06 222 GLN A N 1
ATOM 1656 C CA . GLN A 1 222 ? 22.092 10.343 -37.207 1.00 96.06 222 GLN A CA 1
ATOM 1657 C C . GLN A 1 222 ? 20.792 9.539 -37.314 1.00 96.06 222 GLN A C 1
ATOM 1659 O O . GLN A 1 222 ? 20.019 9.491 -36.357 1.00 96.06 222 GLN A O 1
ATOM 1664 N N . ALA A 1 223 ? 20.557 8.869 -38.446 1.00 94.25 223 ALA A N 1
ATOM 1665 C CA . ALA A 1 223 ? 19.393 8.004 -38.615 1.00 94.25 223 ALA A CA 1
ATOM 1666 C C . ALA A 1 223 ? 19.406 6.833 -37.616 1.00 94.25 223 ALA A C 1
ATOM 1668 O O . ALA A 1 223 ? 18.393 6.571 -36.969 1.00 94.25 223 ALA A O 1
ATOM 1669 N N . VAL A 1 224 ? 20.559 6.179 -37.425 1.00 94.94 224 VAL A N 1
ATOM 1670 C CA . VAL A 1 224 ? 20.729 5.109 -36.423 1.00 94.94 224 VAL A CA 1
ATOM 1671 C C . VAL A 1 224 ? 20.506 5.633 -35.002 1.00 94.94 224 VAL A C 1
ATOM 1673 O O . VAL A 1 224 ? 19.894 4.943 -34.189 1.00 94.94 224 VAL A O 1
ATOM 1676 N N . GLN A 1 225 ? 20.960 6.851 -34.695 1.00 95.81 225 GLN A N 1
ATOM 1677 C CA . GLN A 1 225 ? 20.733 7.480 -33.395 1.00 95.81 225 GLN A CA 1
ATOM 1678 C C . GLN A 1 225 ? 19.242 7.746 -33.134 1.00 95.81 225 GLN A C 1
ATOM 1680 O O . GLN A 1 225 ? 18.756 7.449 -32.044 1.00 95.81 225 GLN A O 1
ATOM 1685 N N . LEU A 1 226 ? 18.509 8.289 -34.113 1.00 96.62 226 LEU A N 1
ATOM 1686 C CA . LEU A 1 226 ? 17.071 8.551 -33.980 1.00 96.62 226 LEU A CA 1
ATOM 1687 C C . LEU A 1 226 ? 16.266 7.258 -33.827 1.00 96.62 226 LEU A C 1
ATOM 1689 O O . LEU A 1 226 ? 15.400 7.182 -32.960 1.00 96.62 226 LEU A O 1
ATOM 1693 N N . ASP A 1 227 ? 16.588 6.235 -34.616 1.00 94.69 227 ASP A N 1
ATOM 1694 C CA . ASP A 1 227 ? 15.961 4.913 -34.538 1.00 94.69 227 ASP A CA 1
ATOM 1695 C C . ASP A 1 227 ? 16.191 4.259 -33.161 1.00 94.69 227 ASP A C 1
ATOM 1697 O O . ASP A 1 227 ? 15.255 3.773 -32.526 1.00 94.69 227 ASP A O 1
ATOM 1701 N N . ALA A 1 228 ? 17.419 4.342 -32.633 1.00 92.50 228 ALA A N 1
ATOM 1702 C CA . ALA A 1 228 ? 17.739 3.861 -31.290 1.00 92.50 228 ALA A CA 1
ATOM 1703 C C . ALA A 1 228 ? 16.971 4.620 -30.191 1.00 92.50 228 ALA A C 1
ATOM 1705 O O . ALA A 1 228 ? 16.502 4.005 -29.234 1.00 92.50 228 ALA A O 1
ATOM 1706 N N . LEU A 1 229 ? 16.804 5.942 -30.328 1.00 97.00 229 LEU A N 1
ATOM 1707 C CA . LEU A 1 229 ? 16.016 6.746 -29.387 1.00 97.00 229 LEU A CA 1
ATOM 1708 C C . LEU A 1 229 ? 14.530 6.376 -29.414 1.00 97.00 229 LEU A C 1
ATOM 1710 O O . LEU A 1 229 ? 13.926 6.264 -28.348 1.00 97.00 229 LEU A O 1
ATOM 1714 N N . ILE A 1 230 ? 13.948 6.168 -30.598 1.00 96.12 230 ILE A N 1
ATOM 1715 C CA . ILE A 1 230 ? 12.547 5.747 -30.745 1.00 96.12 230 ILE A CA 1
ATOM 1716 C C . ILE A 1 230 ? 12.342 4.388 -30.073 1.00 96.12 230 ILE A C 1
ATOM 1718 O O . ILE A 1 230 ? 11.500 4.276 -29.183 1.00 96.12 230 ILE A O 1
ATOM 1722 N N . SER A 1 231 ? 13.174 3.399 -30.413 1.00 94.19 231 SER A N 1
ATOM 1723 C CA . SER A 1 231 ? 13.121 2.059 -29.815 1.00 94.19 231 SER A CA 1
ATOM 1724 C C . SER A 1 231 ? 13.280 2.103 -28.289 1.00 94.19 231 SER A C 1
ATOM 1726 O O . SER A 1 231 ? 12.518 1.469 -27.554 1.00 94.19 231 SER A O 1
ATOM 1728 N N . TRP A 1 232 ? 14.213 2.914 -27.775 1.00 97.12 232 TRP A N 1
ATOM 1729 C CA . TRP A 1 232 ? 14.385 3.097 -26.333 1.00 97.12 232 TRP A CA 1
ATOM 1730 C C . TRP A 1 232 ? 13.127 3.682 -25.671 1.00 97.12 232 TRP A C 1
ATOM 1732 O O . TRP A 1 232 ? 12.665 3.123 -24.675 1.00 97.12 232 TRP A O 1
ATOM 1742 N N . VAL A 1 233 ? 12.530 4.750 -26.220 1.00 97.44 233 VAL A N 1
ATOM 1743 C CA . VAL A 1 233 ? 11.295 5.351 -25.670 1.00 97.44 233 VAL A CA 1
ATOM 1744 C C . VAL A 1 233 ? 10.136 4.354 -25.695 1.00 97.44 233 VAL A C 1
ATOM 1746 O O . VAL A 1 233 ? 9.423 4.220 -24.696 1.00 97.44 233 VAL A O 1
ATOM 1749 N N . GLU A 1 234 ? 9.958 3.631 -26.801 1.00 96.31 234 GLU A N 1
ATOM 1750 C CA . GLU A 1 234 ? 8.915 2.613 -26.932 1.00 96.31 234 GLU A CA 1
ATOM 1751 C C . GLU A 1 234 ? 9.069 1.542 -25.851 1.00 96.31 234 GLU A C 1
ATOM 1753 O O . GLU A 1 234 ? 8.129 1.298 -25.092 1.00 96.31 234 GLU A O 1
ATOM 1758 N N . ARG A 1 235 ? 10.273 0.984 -25.674 1.00 94.12 235 ARG A N 1
ATOM 1759 C CA . ARG A 1 235 ? 10.543 -0.021 -24.636 1.00 94.12 235 ARG A CA 1
ATOM 1760 C C . ARG A 1 235 ? 10.325 0.521 -23.223 1.00 94.12 235 ARG A C 1
ATOM 1762 O O . ARG A 1 235 ? 9.680 -0.152 -22.421 1.00 94.12 235 ARG A O 1
ATOM 1769 N N . GLN A 1 236 ? 10.782 1.736 -22.920 1.00 93.38 236 GLN A N 1
ATOM 1770 C CA . GLN A 1 236 ? 10.561 2.377 -21.615 1.00 93.38 236 GLN A CA 1
ATOM 1771 C C . GLN A 1 236 ? 9.067 2.540 -21.297 1.00 93.38 236 GLN A C 1
ATOM 1773 O O . GLN A 1 236 ? 8.657 2.341 -20.154 1.00 93.38 236 GLN A O 1
ATOM 1778 N N . SER A 1 237 ? 8.242 2.845 -22.303 1.00 92.44 237 SER A N 1
ATOM 1779 C CA . SER A 1 237 ? 6.792 3.016 -22.132 1.00 92.44 237 SER A CA 1
ATOM 1780 C C . SER A 1 237 ? 6.049 1.712 -21.816 1.00 92.44 237 SER A C 1
ATOM 1782 O O . SER A 1 237 ? 4.964 1.744 -21.235 1.00 92.44 237 SER A O 1
ATOM 1784 N N . THR A 1 238 ? 6.639 0.561 -22.156 1.00 93.44 238 THR A N 1
ATOM 1785 C CA . THR A 1 238 ? 6.048 -0.755 -21.874 1.00 93.44 238 THR A CA 1
ATOM 1786 C C . THR A 1 238 ? 6.299 -1.254 -20.454 1.00 93.44 238 THR A C 1
ATOM 1788 O O . THR A 1 238 ? 5.646 -2.210 -20.039 1.00 93.44 238 THR A O 1
ATOM 1791 N N . VAL A 1 239 ? 7.209 -0.623 -19.698 1.00 92.00 239 VAL A N 1
ATOM 1792 C CA . VAL A 1 239 ? 7.535 -1.037 -18.329 1.00 92.00 239 VAL A CA 1
ATOM 1793 C C . VAL A 1 239 ? 6.304 -0.828 -17.440 1.00 92.00 239 VAL A C 1
ATOM 1795 O O . VAL A 1 239 ? 5.919 0.315 -17.174 1.00 92.00 239 VAL A O 1
ATOM 1798 N N . PRO A 1 240 ? 5.660 -1.906 -16.953 1.00 88.06 240 PRO A N 1
ATOM 1799 C CA . PRO A 1 240 ? 4.421 -1.772 -16.214 1.00 88.06 240 PRO A CA 1
ATOM 1800 C C . PRO A 1 240 ? 4.715 -1.146 -14.855 1.00 88.06 240 PRO A C 1
ATOM 1802 O O . PRO A 1 240 ? 5.420 -1.721 -14.022 1.00 88.06 240 PRO A O 1
ATOM 1805 N N . VAL A 1 241 ? 4.135 0.021 -14.592 1.00 86.00 241 VAL A N 1
ATOM 1806 C CA . VAL A 1 241 ? 4.099 0.585 -13.245 1.00 86.00 241 VAL A CA 1
ATOM 1807 C C . VAL A 1 241 ? 2.903 -0.041 -12.549 1.00 86.00 241 VAL A C 1
ATOM 1809 O O . VAL A 1 241 ? 1.761 0.243 -12.912 1.00 86.00 241 VAL A O 1
ATOM 1812 N N . ALA A 1 242 ? 3.149 -0.925 -11.574 1.00 81.69 242 ALA A N 1
ATOM 1813 C CA . ALA A 1 242 ? 2.053 -1.461 -10.774 1.00 81.69 242 ALA A CA 1
ATOM 1814 C C . ALA A 1 242 ? 1.234 -0.280 -10.226 1.00 81.69 242 ALA A C 1
ATOM 1816 O O . ALA A 1 242 ? 1.835 0.649 -9.667 1.00 81.69 242 ALA A O 1
ATOM 1817 N N . PRO A 1 243 ? -0.099 -0.273 -10.416 1.00 72.19 243 PRO A N 1
ATOM 1818 C CA . PRO A 1 243 ? -0.919 0.816 -9.925 1.00 72.19 243 PRO A CA 1
ATOM 1819 C C . PRO A 1 243 ? -0.676 0.934 -8.425 1.00 72.19 243 PRO A C 1
ATOM 1821 O O . PRO A 1 243 ? -0.716 -0.066 -7.702 1.00 72.19 243 PRO A O 1
ATOM 1824 N N . ILE A 1 244 ? -0.406 2.154 -7.955 1.00 63.94 244 ILE A N 1
ATOM 1825 C CA . ILE A 1 244 ? -0.515 2.455 -6.530 1.00 63.94 244 ILE A CA 1
ATOM 1826 C C . ILE A 1 244 ? -1.933 2.031 -6.187 1.00 63.94 244 ILE A C 1
ATOM 1828 O O . ILE A 1 244 ? -2.867 2.597 -6.750 1.00 63.94 244 ILE A O 1
ATOM 1832 N N . ILE A 1 245 ? -2.085 0.974 -5.386 1.00 60.72 245 ILE A N 1
ATOM 1833 C CA . ILE A 1 245 ? -3.391 0.419 -5.045 1.00 60.72 245 ILE A CA 1
ATOM 1834 C C . ILE A 1 245 ? -4.144 1.519 -4.293 1.00 60.72 245 ILE A C 1
ATOM 1836 O O . ILE A 1 245 ? -4.036 1.666 -3.082 1.00 60.72 245 ILE A O 1
ATOM 1840 N N . THR A 1 246 ? -4.875 2.335 -5.045 1.00 55.28 246 THR A N 1
ATOM 1841 C CA . THR A 1 246 ? -5.871 3.297 -4.580 1.00 55.28 246 THR A CA 1
ATOM 1842 C C . THR A 1 246 ? -7.205 2.611 -4.370 1.00 55.28 246 THR A C 1
ATOM 1844 O O . THR A 1 246 ? -8.185 3.281 -4.057 1.00 55.28 246 THR A O 1
ATOM 1847 N N . GLN A 1 247 ? -7.265 1.283 -4.516 1.00 53.69 247 GLN A N 1
ATOM 1848 C CA . GLN A 1 247 ? -8.396 0.537 -4.011 1.00 53.69 247 GLN A CA 1
ATOM 1849 C C . GLN A 1 247 ? -8.395 0.725 -2.492 1.00 53.69 247 GLN A C 1
ATOM 1851 O O . GLN A 1 247 ? -7.456 0.261 -1.835 1.00 53.69 247 GLN A O 1
ATOM 1856 N N . PRO A 1 248 ? -9.384 1.445 -1.925 1.00 57.75 248 PRO A N 1
ATOM 1857 C CA . PRO A 1 248 ? -9.530 1.477 -0.485 1.00 57.75 248 PRO A CA 1
ATOM 1858 C C . PRO A 1 248 ? -9.605 0.017 -0.061 1.00 57.75 248 PRO A C 1
ATOM 1860 O O . PRO A 1 248 ? -10.376 -0.744 -0.654 1.00 57.75 248 PRO A O 1
ATOM 1863 N N . ALA A 1 249 ? -8.744 -0.386 0.882 1.00 59.62 249 ALA A N 1
ATOM 1864 C CA . ALA A 1 249 ? -8.794 -1.724 1.457 1.00 59.62 249 ALA A CA 1
ATOM 1865 C C . ALA A 1 249 ? -10.273 -2.059 1.670 1.00 59.62 249 ALA A C 1
ATOM 1867 O O . ALA A 1 249 ? -10.953 -1.186 2.223 1.00 59.62 249 ALA A O 1
ATOM 1868 N N . PRO A 1 250 ? -10.778 -3.204 1.161 1.00 60.62 250 PRO A N 1
ATOM 1869 C CA . PRO A 1 250 ? -12.193 -3.525 1.226 1.00 60.62 250 PRO A CA 1
ATOM 1870 C C . PRO A 1 250 ? -12.619 -3.276 2.660 1.00 60.62 250 PRO A C 1
ATOM 1872 O O . PRO A 1 250 ? -12.143 -3.945 3.584 1.00 60.62 250 PRO A O 1
ATOM 1875 N N . MET A 1 251 ? -13.390 -2.201 2.846 1.00 58.97 251 MET A N 1
ATOM 1876 C CA . MET A 1 251 ? -13.935 -1.865 4.147 1.00 58.97 251 MET A CA 1
ATOM 1877 C C . MET A 1 251 ? -14.639 -3.141 4.571 1.00 58.97 251 MET A C 1
ATOM 1879 O O . MET A 1 251 ? -15.396 -3.650 3.743 1.00 58.97 251 MET A O 1
ATOM 1883 N N . PRO A 1 252 ? -14.326 -3.715 5.747 1.00 65.19 252 PRO A N 1
ATOM 1884 C CA . PRO A 1 252 ? -14.909 -4.983 6.154 1.00 65.19 252 PRO A CA 1
ATOM 1885 C C . PRO A 1 252 ? -16.416 -4.859 5.963 1.00 65.19 252 PRO A C 1
ATOM 1887 O O . PRO A 1 252 ? -17.053 -4.041 6.633 1.00 65.19 252 PRO A O 1
ATOM 1890 N N . GLU A 1 253 ? -16.935 -5.553 4.944 1.00 59.31 253 GLU A N 1
ATOM 1891 C CA . GLU A 1 253 ? -18.333 -5.459 4.566 1.00 59.31 253 GLU A CA 1
ATOM 1892 C C . GLU A 1 253 ? -19.111 -5.869 5.800 1.00 59.31 253 GLU A C 1
ATOM 1894 O O . GLU A 1 253 ? -18.962 -6.978 6.306 1.00 59.31 253 GLU A O 1
ATOM 1899 N N . THR A 1 254 ? -19.891 -4.920 6.304 1.00 57.28 254 THR A N 1
ATOM 1900 C CA . THR A 1 254 ? -20.790 -5.078 7.439 1.00 57.28 254 THR A CA 1
ATOM 1901 C C . THR A 1 254 ? -20.084 -5.459 8.743 1.00 57.28 254 THR A C 1
ATOM 1903 O O . THR A 1 254 ? -19.764 -6.606 9.042 1.00 57.28 254 THR A O 1
ATOM 1906 N N . PHE A 1 255 ? -19.909 -4.446 9.591 1.00 56.91 255 PHE A N 1
ATOM 1907 C CA . PHE A 1 255 ? -19.957 -4.644 11.032 1.00 56.91 255 PHE A CA 1
ATOM 1908 C C . PHE A 1 255 ? -21.348 -5.232 11.326 1.00 56.91 255 PHE A C 1
ATOM 1910 O O . PHE A 1 255 ? -22.328 -4.493 11.411 1.00 56.91 255 PHE A O 1
ATOM 1917 N N . ASP A 1 256 ? -21.461 -6.559 11.340 1.00 61.88 256 ASP A N 1
ATOM 1918 C CA . ASP A 1 256 ? -22.675 -7.244 11.765 1.00 61.88 256 ASP A CA 1
ATOM 1919 C C . ASP A 1 256 ? -22.871 -6.914 13.248 1.00 61.88 256 ASP A C 1
ATOM 1921 O O . ASP A 1 256 ? -22.195 -7.447 14.127 1.00 61.88 256 ASP A O 1
ATOM 1925 N N . ALA A 1 257 ? -23.720 -5.923 13.516 1.00 54.53 257 ALA A N 1
ATOM 1926 C CA . ALA A 1 257 ? -24.024 -5.433 14.856 1.00 54.53 257 ALA A CA 1
ATOM 1927 C C . ALA A 1 257 ? -24.950 -6.391 15.633 1.00 54.53 257 ALA A C 1
ATOM 1929 O O . ALA A 1 257 ? -25.489 -6.019 16.674 1.00 54.53 257 ALA A O 1
ATOM 1930 N N . GLY A 1 258 ? -25.173 -7.607 15.128 1.00 63.50 258 GLY A N 1
ATOM 1931 C CA . GLY A 1 258 ? -25.984 -8.625 15.774 1.00 63.50 258 GLY A CA 1
ATOM 1932 C C . GLY A 1 258 ? -25.191 -9.494 16.746 1.00 63.50 258 GLY A C 1
ATOM 1933 O O . GLY A 1 258 ? -24.828 -10.612 16.385 1.00 63.50 258 GLY A O 1
ATOM 1934 N N . GLN A 1 259 ? -24.977 -9.021 17.981 1.00 43.50 259 GLN A N 1
ATOM 1935 C CA . GLN A 1 259 ? -24.987 -9.863 19.193 1.00 43.50 259 GLN A CA 1
ATOM 1936 C C . GLN A 1 259 ? -24.997 -9.045 20.485 1.00 43.50 259 GLN A C 1
ATOM 1938 O O . GLN A 1 259 ? -24.119 -8.170 20.645 1.00 43.50 259 GLN A O 1
#

Secondary structure (DSSP, 8-state):
--HHHHHHHHHHHHHHHHHHHHHHHHHHHHHH-TTHHHHHHHHHHHHHIIIIIHHHHHHHHHHHHHHHHHHHHHHHHHHHHHHHHHHHHHHHHHHHHHHHHHHHHHHHHHHHHHHHHHHHHHHHHHHHHHHHHHHHHHHHHHHHHHHHHHHHHHHHHHHHTTT--TT-PPP--------------SS-----TT----GGG-THHHHHSS--HHHHHHHHHHHHHHHHHHHHHHHHHTS-------S-----S------

Organism: NCBI:txid1784712

Sequence (259 aa):
MTGIFTWLTLKATGVLKVASDALKAILKWMVADWRNGPLVVGWFVALCHWLLVDPAMRSDLSKERAAHKGTEAKLKEARNQVQAERAAHAKTIGRFQSAVLAATAAAHANVARVKAEQEAITQEATDEYQQRVAALRSRAAAAERRLRAAAERRATDAADHGGASAADLPQPGDAATSTDAASADHGFPAARSGLDWPDELSGADICTGNMSLEERLIASEQAVQLDALISWVERQSTVPVAPIITQPAPMPETFDAGQ

Radius of gyration: 62.12 Å; chains: 1; bounding box: 111×57×179 Å

Foldseek 3Di:
DPPVVVVVVVVVVVVVVVVVVVVVVLVVVCVVDVVSVVVVVVVVVVVCCVVPVVVVVVVVVVVVVVVVVVVVVVVVVVVVVVVVVVVVVVVVVVVVVVVVVVLVVVLVVLVVVLVVQLVVLVVVLVVVLVVVLVVLVVVLVVVVVVVVVVVVVVVVVVVVPPDDDPPDDDPPDDPDDDPPPDPPDDDDPDPDPDDPDPPVPPCCCVVPNDDDSVNVSVVVSVVSVVVSVVSSVVSSVPRDRDPSCPPDPPPPPDPPPDD